Protein AF-A0A3D4HT36-F1 (afdb_monomer)

Sequence (259 aa):
MQQAKDAEECLQYMDNLSKKIIVVGDNTKEISQIADDTKISINQGTDCTYELNSQTKSTIDITTNIIREIEKLAEKSSSINNISNVISKIAGSTNLLSLNASIEAARAGEAGRGFAVVASEIRNLAEQSKHSADEIKHIINSIQEDIGKVLITAQASGEVLKAQEGAVKNTTDSYQNINENVEKLMLRLVNITENVGNIEEARVSTLGAIENISAVLEEIAASSNTVNQTSNNQLEAVEILNQSAKTLNDYADELLKAI

Nearest PDB structures (foldseek):
  3ja6-assembly1_I  TM=5.640E-01  e=5.346E-10  Escherichia coli
  3ja6-assembly1_H  TM=5.917E-01  e=3.488E-09  Escherichia coli
  1qu7-assembly1_B  TM=6.381E-01  e=2.974E-08  Escherichia coli
  8c5v-assembly1_I  TM=7.373E-01  e=9.680E-07  Escherichia coli
  5xg2-assembly1_A  TM=5.844E-01  e=1.753E-03  Pyrococcus yayanosii CH1

pLDDT: mean 93.17, std 4.66, range [54.66, 97.94]

Secondary structure (DSSP, 8-state):
-HHHHHHHHHHHHHHHHHHHHHHHHHHHHHHHHHHHHHHHHHHHHHHHHHHHHHHHHHHHHHHHHHHHHHHHHHHHHHHHHHHHHHHHHHHHHHHHHHHHHHHHHHHTGGGGHHHHHHHHHHHHHHHHHHHHHHHHHHHHHHHHHHHHHHHHHHHHHHHHHHHHHHHHHHHHHHHHHHHHHHHHHHHHHHHHHHHHHHHHHHHHHHHHHHHHHHHHHHHHHHHHHHHHHHHHHHHHHHHHHHHHHHHHHHHHHHHHHH-

Mean predicted aligned error: 9.46 Å

Solvent-accessible surface area (backbone atoms only — not comparable to full-atom values): 13154 Å² total; per-residue (Å²): 109,70,69,59,52,54,43,53,53,48,52,54,52,52,54,54,47,49,57,50,46,52,53,52,52,53,52,46,53,52,52,49,51,53,45,52,54,48,49,53,52,40,52,54,51,45,54,50,44,53,51,50,50,52,52,49,50,53,50,50,54,52,51,53,51,50,53,54,54,50,52,54,48,49,55,51,42,52,51,51,44,53,51,29,55,49,47,30,50,50,18,53,51,44,29,54,50,20,49,52,45,28,53,53,14,60,71,51,45,81,83,14,52,70,52,27,53,52,19,49,51,47,25,52,52,16,52,51,48,25,50,54,24,52,52,51,41,53,53,39,52,53,51,50,54,52,51,52,53,52,51,54,52,52,52,53,50,51,54,51,52,54,53,47,54,53,52,49,49,54,50,47,56,48,43,52,55,50,50,55,52,44,54,54,47,52,58,51,45,53,55,49,53,53,50,48,51,55,50,50,54,54,49,54,54,50,50,56,52,45,54,53,52,49,55,52,51,53,52,50,52,53,48,51,50,51,52,50,52,50,50,52,55,48,51,53,51,50,52,52,48,51,53,50,52,50,52,51,49,54,51,50,54,52,52,64,72,74,109

Foldseek 3Di:
DVLLVVLVVLVVVLVVVVVVLVVLLVVLVVVLVVLVVLLVVLVVLLVVLVVVLVVLVVVLVVLVVVLVVLVVVLVVLVVLLVVLVVQLVVLVVQLVVLVVQLVVLVVVPPVSPVSNVVSVVSNVVSVVSNVVSVVSNVVSVVSNVVSVVVNVVSVVVNVVSVVVSVVSVVSNVVSVVSNVVSVVSNVVSVVSNVVSVVSVVVSVVVNVVSVVSNVVVVVVVVVVVVVVVVVVVVVVVVVVVVVVVVVVVVVVVVVVVVD

Radius of gyration: 59.24 Å; Cα contacts (8 Å, |Δi|>4): 130; chains: 1; bounding box: 129×25×180 Å

Structure (mmCIF, N/CA/C/O backbone):
data_AF-A0A3D4HT36-F1
#
_entry.id   AF-A0A3D4HT36-F1
#
loop_
_atom_site.group_PDB
_atom_site.id
_atom_site.type_symbol
_atom_site.label_atom_id
_atom_site.label_alt_id
_atom_site.label_comp_id
_atom_site.label_asym_id
_atom_site.label_entity_id
_atom_site.label_seq_id
_atom_site.pdbx_PDB_ins_code
_atom_site.Cartn_x
_atom_site.Cartn_y
_atom_site.Cartn_z
_atom_site.occupancy
_atom_site.B_iso_or_equiv
_atom_site.auth_seq_id
_atom_site.auth_comp_id
_atom_site.auth_asym_id
_atom_site.auth_atom_id
_atom_site.pdbx_PDB_model_num
ATOM 1 N N . MET A 1 1 ? -43.268 -9.780 51.476 1.00 66.25 1 MET A N 1
ATOM 2 C CA . MET A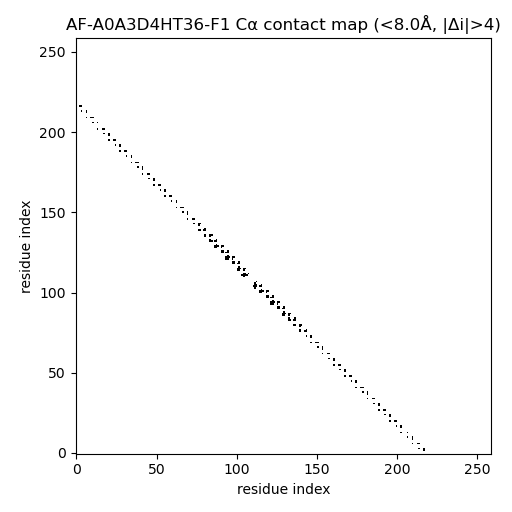 1 1 ? -42.882 -10.855 50.531 1.00 66.25 1 MET A CA 1
ATOM 3 C C . MET A 1 1 ? -42.524 -10.319 49.151 1.00 66.25 1 MET A C 1
ATOM 5 O O . MET A 1 1 ? -41.443 -10.651 48.699 1.00 66.25 1 MET A O 1
ATOM 9 N N . GLN A 1 2 ? -43.343 -9.472 48.508 1.00 79.81 2 GLN A N 1
ATOM 10 C CA . GLN A 1 2 ? -43.008 -8.928 47.177 1.00 79.81 2 GLN A CA 1
ATOM 11 C C . GLN A 1 2 ? -41.635 -8.229 47.133 1.00 79.81 2 GLN A C 1
ATOM 13 O O . GLN A 1 2 ? -40.812 -8.578 46.304 1.00 79.81 2 GLN A O 1
ATOM 18 N N . GLN A 1 3 ? -41.334 -7.360 48.104 1.00 79.19 3 GLN A N 1
ATOM 19 C CA . GLN A 1 3 ? -40.051 -6.641 48.164 1.00 79.19 3 GLN A CA 1
ATOM 20 C C . GLN A 1 3 ? -38.815 -7.552 48.291 1.00 79.19 3 GLN A C 1
ATOM 22 O O . GLN A 1 3 ? -37.755 -7.207 47.785 1.00 79.19 3 GLN A O 1
ATOM 27 N N . ALA A 1 4 ? -38.938 -8.714 48.943 1.00 82.56 4 ALA A N 1
ATOM 28 C CA . ALA A 1 4 ? -37.833 -9.673 49.047 1.00 82.56 4 ALA A CA 1
ATOM 29 C C . ALA A 1 4 ? -37.575 -10.362 47.700 1.00 82.56 4 ALA A C 1
ATOM 31 O O . ALA A 1 4 ? -36.431 -10.549 47.304 1.00 82.56 4 ALA A O 1
ATOM 32 N N . LYS A 1 5 ? -38.650 -10.659 46.960 1.00 85.38 5 LYS A N 1
ATOM 33 C CA . LYS A 1 5 ? -38.559 -11.174 45.595 1.00 85.38 5 LYS A CA 1
ATOM 34 C C . LYS A 1 5 ? -37.953 -10.138 44.642 1.00 85.38 5 LYS A C 1
ATOM 36 O O . LYS A 1 5 ? -37.105 -10.487 43.832 1.00 85.38 5 LYS A O 1
ATOM 41 N N . ASP A 1 6 ? -38.342 -8.870 44.773 1.00 88.31 6 ASP A N 1
ATOM 42 C CA . ASP A 1 6 ? -37.788 -7.781 43.960 1.00 88.31 6 ASP A CA 1
ATOM 43 C C . ASP A 1 6 ? -36.273 -7.603 44.219 1.00 88.31 6 ASP A C 1
ATOM 45 O O . ASP A 1 6 ? -35.507 -7.354 43.287 1.00 88.31 6 ASP A O 1
ATOM 49 N N . ALA A 1 7 ? -35.817 -7.779 45.468 1.00 88.31 7 ALA A N 1
ATOM 50 C CA . ALA A 1 7 ? -34.393 -7.769 45.818 1.00 88.31 7 ALA A CA 1
ATOM 51 C C . ALA A 1 7 ? -33.627 -8.944 45.180 1.00 88.31 7 ALA A C 1
ATOM 53 O O . ALA A 1 7 ? -32.552 -8.743 44.614 1.00 88.31 7 ALA A O 1
ATOM 54 N N . GLU A 1 8 ? -34.203 -10.149 45.206 1.00 86.31 8 GLU A N 1
ATOM 55 C CA . GL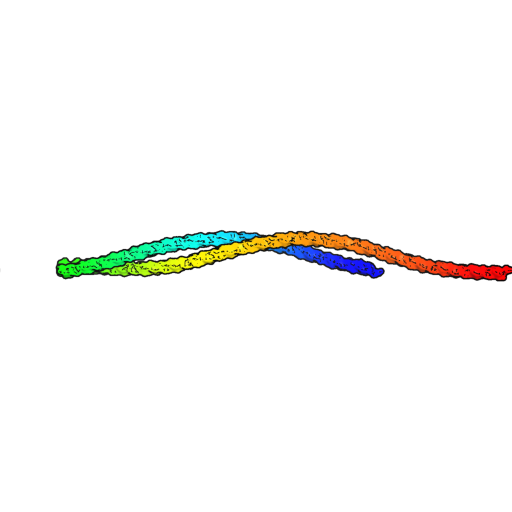U A 1 8 ? -33.630 -11.348 44.581 1.00 86.31 8 GLU A CA 1
ATOM 56 C C . GLU A 1 8 ? -33.532 -11.216 43.049 1.00 86.31 8 GLU A C 1
ATOM 58 O O . GLU A 1 8 ? -32.490 -11.512 42.459 1.00 86.31 8 GLU A O 1
ATOM 63 N N . GLU A 1 9 ? -34.567 -10.678 42.394 1.00 91.38 9 GLU A N 1
ATOM 64 C CA . GLU A 1 9 ? -34.524 -10.358 40.960 1.00 91.38 9 GLU A CA 1
ATOM 65 C C . GLU A 1 9 ? -33.424 -9.328 40.647 1.00 91.38 9 GLU A C 1
ATOM 67 O O . GLU A 1 9 ? -32.701 -9.459 39.654 1.00 91.38 9 GLU A O 1
ATOM 72 N N . CYS A 1 10 ? -33.233 -8.331 41.514 1.00 92.06 10 CYS A N 1
ATOM 73 C CA . CYS A 1 10 ? -32.187 -7.324 41.346 1.00 92.06 10 CYS A CA 1
ATOM 74 C C . CYS A 1 10 ? -30.773 -7.928 41.435 1.00 92.06 10 CYS A C 1
ATOM 76 O O . CYS A 1 10 ? -29.914 -7.596 40.613 1.00 92.06 10 CYS A O 1
ATOM 78 N N . LEU A 1 11 ? -30.540 -8.882 42.347 1.00 90.31 11 LEU A N 1
ATOM 79 C CA . LEU A 1 11 ? -29.285 -9.648 42.407 1.00 90.31 11 LEU A CA 1
ATOM 80 C C . LEU A 1 11 ? -29.019 -10.394 41.092 1.00 90.31 11 LEU A C 1
ATOM 82 O O . LEU A 1 11 ? -27.903 -10.356 40.568 1.00 90.31 11 LEU A O 1
ATOM 86 N N . GLN A 1 12 ? -30.049 -11.017 40.514 1.00 92.19 12 GLN A N 1
ATOM 87 C CA . GLN A 1 12 ? -29.928 -11.719 39.236 1.00 92.19 12 GLN A CA 1
ATOM 88 C C . GLN A 1 12 ? -29.590 -10.763 38.078 1.00 92.19 12 GLN A C 1
ATOM 90 O O . GLN A 1 12 ? -28.762 -11.089 37.219 1.00 92.19 12 GLN A O 1
ATOM 95 N N . TYR A 1 13 ? -30.183 -9.565 38.049 1.00 93.88 13 TYR A N 1
ATOM 96 C CA . TYR A 1 13 ? -29.813 -8.535 37.075 1.00 93.88 13 TYR A CA 1
ATOM 97 C C . TYR A 1 13 ? -28.366 -8.063 37.254 1.00 93.88 13 TYR A C 1
ATOM 99 O O . TYR A 1 13 ? -27.664 -7.894 36.256 1.00 93.88 13 TYR A O 1
ATOM 107 N N . MET A 1 14 ? -27.889 -7.915 38.493 1.00 94.75 14 MET A N 1
ATOM 108 C CA . MET A 1 14 ? -26.502 -7.534 38.776 1.00 94.75 14 MET A CA 1
ATOM 109 C C . MET A 1 14 ? -25.494 -8.625 38.388 1.00 94.75 14 MET A C 1
ATOM 111 O O . MET A 1 14 ? -24.409 -8.299 37.901 1.00 94.75 14 MET A O 1
ATOM 115 N N . ASP A 1 15 ? -25.817 -9.910 38.546 1.00 93.38 15 ASP A N 1
ATOM 116 C CA . ASP A 1 15 ? -24.974 -11.011 38.050 1.00 93.38 15 ASP A CA 1
ATOM 117 C C . ASP A 1 15 ? -24.858 -10.985 36.517 1.00 93.38 15 ASP A C 1
ATOM 119 O O . ASP A 1 15 ? -23.762 -11.031 35.951 1.00 93.38 15 ASP A O 1
ATOM 123 N N . ASN A 1 16 ? -25.986 -10.809 35.825 1.00 95.44 16 ASN A N 1
ATOM 124 C CA . ASN A 1 16 ? -25.989 -10.667 34.370 1.00 95.44 16 ASN A CA 1
ATOM 125 C C . ASN A 1 16 ? -25.212 -9.431 33.904 1.00 95.44 16 ASN A C 1
ATOM 127 O O . ASN A 1 16 ? -24.471 -9.511 32.921 1.00 95.44 16 ASN A O 1
ATOM 131 N N . LEU A 1 17 ? -25.342 -8.308 34.613 1.00 95.94 17 LEU A N 1
ATOM 132 C CA . LEU A 1 17 ? -24.584 -7.096 34.328 1.00 95.94 17 LEU A CA 1
ATOM 133 C C . LEU A 1 17 ? -23.073 -7.340 34.463 1.00 95.94 17 LEU A C 1
ATOM 135 O O . LEU A 1 17 ? -22.330 -6.948 33.569 1.00 95.94 17 LEU A O 1
ATOM 139 N N . SER A 1 18 ? -22.628 -8.078 35.487 1.00 96.44 18 SER A N 1
ATOM 140 C CA . SER A 1 18 ? -21.216 -8.470 35.661 1.00 96.44 18 SER A CA 1
ATOM 141 C C . SER A 1 18 ? -20.657 -9.183 34.438 1.00 96.44 18 SER A C 1
ATOM 143 O O . SER A 1 18 ? -19.624 -8.803 33.890 1.00 96.44 18 SER A O 1
ATOM 145 N N . LYS A 1 19 ? -21.388 -10.192 33.949 1.00 97.19 19 LYS A N 1
ATOM 146 C CA . LYS A 1 19 ? -20.982 -10.966 32.770 1.00 97.19 19 LYS A CA 1
ATOM 147 C C . LYS A 1 19 ? -20.853 -10.067 31.543 1.00 97.19 19 LYS A C 1
ATOM 149 O O . LYS A 1 19 ? -19.944 -10.252 30.741 1.00 97.19 19 LYS A O 1
ATOM 154 N N . LYS A 1 20 ? -21.744 -9.082 31.387 1.00 97.00 20 LYS A N 1
ATOM 155 C CA . LYS A 1 20 ? -21.681 -8.117 30.280 1.00 97.00 20 LYS A CA 1
ATOM 156 C C . LYS A 1 20 ? -20.506 -7.149 30.416 1.00 97.00 20 LYS A C 1
ATOM 158 O O . LYS A 1 20 ? -19.856 -6.897 29.408 1.00 97.00 20 LYS A O 1
ATOM 163 N N . ILE A 1 21 ? -20.209 -6.659 31.619 1.00 97.12 21 ILE A N 1
ATOM 164 C CA . ILE A 1 21 ? -19.043 -5.804 31.901 1.00 97.12 21 ILE A CA 1
ATOM 165 C C . ILE A 1 21 ? -17.751 -6.527 31.511 1.00 97.12 21 ILE A C 1
ATOM 167 O O . ILE A 1 21 ? -16.948 -5.965 30.770 1.00 97.12 21 ILE A O 1
ATOM 171 N N . ILE A 1 22 ? -17.595 -7.790 31.927 1.00 96.44 22 ILE A N 1
ATOM 172 C CA . ILE A 1 22 ? -16.428 -8.618 31.584 1.00 96.44 22 ILE A CA 1
ATOM 173 C C . ILE A 1 22 ? -16.292 -8.755 30.064 1.00 96.44 22 ILE A C 1
ATOM 175 O O . ILE A 1 22 ? -15.240 -8.447 29.515 1.00 96.44 22 ILE A O 1
ATOM 179 N N . VAL A 1 23 ? -17.374 -9.122 29.367 1.00 97.69 23 VAL A N 1
ATOM 180 C CA . VAL A 1 23 ? -17.361 -9.266 27.900 1.00 97.69 23 VAL A CA 1
ATOM 181 C C . VAL A 1 23 ? -16.983 -7.958 27.198 1.00 97.69 23 VAL A C 1
ATOM 183 O O . VAL A 1 23 ? -16.220 -7.976 26.237 1.00 97.69 23 VAL A O 1
AT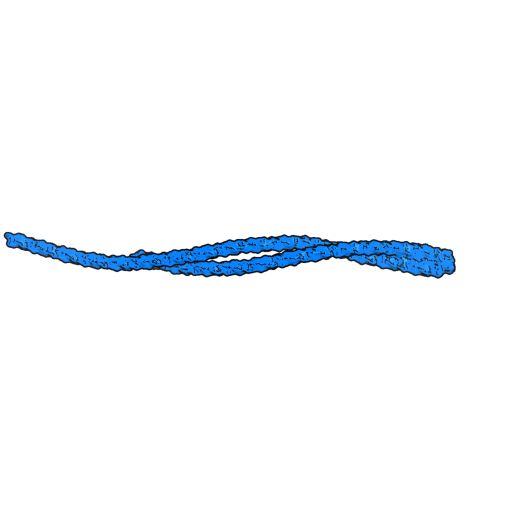OM 186 N N . VAL A 1 24 ? -17.494 -6.810 27.654 1.00 97.44 24 VAL A N 1
ATOM 187 C CA . VAL A 1 24 ? -17.126 -5.509 27.069 1.00 97.44 24 VAL A CA 1
ATOM 188 C C . VAL A 1 24 ? -15.659 -5.176 27.351 1.00 97.44 24 VAL A C 1
ATOM 190 O O . VAL A 1 24 ? -14.979 -4.674 26.456 1.00 97.44 24 VAL A O 1
ATOM 193 N N . GLY A 1 25 ? -15.154 -5.480 28.548 1.00 95.81 25 GLY A N 1
ATOM 194 C CA . GLY A 1 25 ? -13.742 -5.314 28.896 1.00 95.81 25 GLY A CA 1
ATOM 195 C C . GLY A 1 25 ? -12.818 -6.154 28.012 1.00 95.81 25 GLY A C 1
ATOM 196 O O . GLY A 1 25 ? -11.875 -5.617 27.426 1.00 95.81 25 GLY A O 1
ATOM 197 N N . ASP A 1 26 ? -13.134 -7.438 27.841 1.00 96.44 26 ASP A N 1
ATOM 198 C CA . ASP A 1 26 ? -12.370 -8.360 26.995 1.00 96.44 26 ASP A CA 1
ATOM 199 C C . ASP A 1 26 ? -12.383 -7.917 25.525 1.00 96.44 26 ASP A C 1
ATOM 201 O O . ASP A 1 26 ? -11.322 -7.793 24.910 1.00 96.44 26 ASP A O 1
ATOM 205 N N . ASN A 1 27 ? -13.556 -7.563 24.986 1.00 96.88 27 ASN A N 1
ATOM 206 C CA . ASN A 1 27 ? -13.678 -7.041 23.622 1.00 96.88 27 ASN A CA 1
ATOM 207 C C . ASN A 1 27 ? -12.868 -5.748 23.434 1.00 96.88 27 ASN A C 1
ATOM 209 O O . ASN A 1 27 ? -12.229 -5.554 22.405 1.00 96.88 27 ASN A O 1
ATOM 213 N N . THR A 1 28 ? -12.873 -4.849 24.422 1.00 97.12 28 THR A N 1
ATOM 214 C CA . THR A 1 28 ? -12.110 -3.590 24.359 1.00 97.12 28 THR A CA 1
ATOM 215 C C . THR A 1 28 ? -10.608 -3.864 24.296 1.00 97.12 28 THR A C 1
ATOM 217 O O . THR A 1 28 ? -9.894 -3.227 23.520 1.00 97.12 28 THR A O 1
ATOM 220 N N . LYS A 1 29 ? -10.128 -4.850 25.062 1.00 95.19 29 LYS A N 1
ATOM 221 C CA . LYS A 1 29 ? -8.729 -5.285 25.042 1.00 95.19 29 LYS A CA 1
ATOM 222 C C . LYS A 1 29 ? -8.342 -5.911 23.702 1.00 95.19 29 LYS A C 1
ATOM 224 O O . LYS A 1 29 ? -7.280 -5.592 23.173 1.00 95.19 29 LYS A O 1
ATOM 229 N N . GLU A 1 30 ? -9.199 -6.757 23.138 1.00 97.62 30 GLU A N 1
ATOM 230 C CA . GLU A 1 30 ? -8.970 -7.371 21.826 1.00 97.62 30 GLU A CA 1
ATOM 231 C C . GLU A 1 30 ? -8.921 -6.317 20.709 1.00 97.62 30 GLU A C 1
ATOM 233 O O . GLU A 1 30 ? -7.980 -6.299 19.916 1.00 97.62 30 GLU A O 1
ATOM 238 N N . ILE A 1 31 ? -9.861 -5.363 20.697 1.00 97.75 31 ILE A N 1
ATOM 239 C CA . ILE A 1 31 ? -9.855 -4.255 19.728 1.00 97.75 31 ILE A CA 1
ATOM 240 C C . ILE A 1 31 ? -8.599 -3.387 19.901 1.00 97.75 31 ILE A C 1
ATOM 242 O O . ILE A 1 31 ? -8.029 -2.945 18.906 1.00 97.75 31 ILE A O 1
ATOM 246 N N . SER A 1 32 ? -8.133 -3.167 21.136 1.00 96.50 32 SER A N 1
ATOM 247 C CA . SER A 1 32 ? -6.888 -2.431 21.390 1.00 96.50 32 SER A CA 1
ATOM 248 C C . SER A 1 32 ? -5.671 -3.139 20.804 1.00 96.50 32 SER A C 1
ATOM 250 O O . SER A 1 32 ? -4.814 -2.471 20.233 1.00 96.50 32 SER A O 1
ATOM 252 N N . GLN A 1 33 ? -5.596 -4.469 20.912 1.00 97.12 33 GLN A N 1
ATOM 253 C CA . GLN A 1 33 ? -4.513 -5.240 20.301 1.00 97.12 33 GLN A CA 1
ATOM 254 C C . GLN A 1 33 ? -4.562 -5.139 18.772 1.00 97.12 33 GLN A C 1
ATOM 256 O O . GLN A 1 33 ? -3.550 -4.846 18.142 1.00 97.12 33 GLN A O 1
ATOM 261 N N . ILE A 1 34 ? -5.750 -5.300 18.180 1.00 97.38 34 ILE A N 1
ATOM 262 C CA . ILE A 1 34 ? -5.950 -5.164 16.730 1.00 97.38 34 ILE A CA 1
ATOM 263 C C . ILE A 1 34 ? -5.544 -3.764 16.250 1.00 97.38 34 ILE A C 1
ATOM 265 O O . ILE A 1 34 ? -4.936 -3.626 15.189 1.00 97.38 34 ILE A O 1
ATOM 269 N N . ALA A 1 35 ? -5.869 -2.716 17.010 1.00 97.44 35 ALA A N 1
ATOM 270 C CA . ALA A 1 35 ? -5.489 -1.345 16.685 1.00 97.44 35 ALA A CA 1
ATOM 271 C C . ALA A 1 35 ? -3.960 -1.151 16.694 1.00 97.44 35 ALA A C 1
ATOM 273 O O . ALA A 1 35 ? -3.428 -0.509 15.787 1.00 97.44 35 ALA A O 1
ATOM 274 N N . ASP A 1 36 ? -3.254 -1.747 17.657 1.00 96.50 36 ASP A N 1
ATOM 275 C CA . ASP A 1 36 ? -1.789 -1.698 17.741 1.00 96.50 36 ASP A CA 1
ATOM 276 C C . ASP A 1 36 ? -1.126 -2.467 16.581 1.00 96.50 36 ASP A C 1
ATOM 278 O O . ASP A 1 36 ? -0.251 -1.935 15.892 1.00 96.50 36 ASP A O 1
ATOM 282 N N . ASP A 1 37 ? -1.620 -3.669 16.267 1.00 97.50 37 ASP A N 1
ATOM 283 C CA . ASP A 1 37 ? -1.158 -4.469 15.121 1.00 97.50 37 ASP A CA 1
ATOM 284 C C . ASP A 1 37 ? -1.415 -3.743 13.786 1.00 97.50 37 ASP A C 1
ATOM 286 O O . ASP A 1 37 ? -0.587 -3.750 12.864 1.00 97.50 37 ASP A O 1
ATOM 290 N N . THR A 1 38 ? -2.554 -3.053 13.689 1.00 97.44 38 THR A N 1
ATOM 291 C CA . THR A 1 38 ? -2.894 -2.211 12.537 1.00 97.44 38 THR A CA 1
ATOM 292 C C . THR A 1 38 ? -1.910 -1.049 12.414 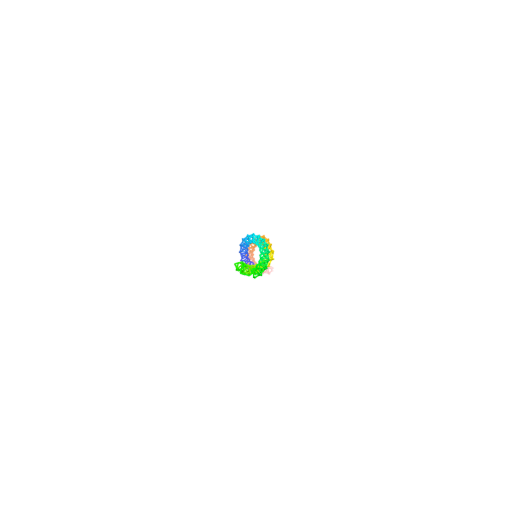1.00 97.44 38 THR A C 1
ATOM 294 O O . THR A 1 38 ? -1.442 -0.764 11.312 1.00 97.44 38 THR A O 1
ATOM 297 N N . LYS A 1 39 ? -1.523 -0.412 13.525 1.00 96.38 39 LYS A N 1
ATOM 298 C CA . LYS A 1 39 ? -0.521 0.664 13.534 1.00 96.38 39 LYS A CA 1
ATOM 299 C C . LYS A 1 39 ? 0.848 0.182 13.051 1.00 96.38 39 LYS A C 1
ATOM 301 O O . LYS A 1 39 ? 1.481 0.856 12.238 1.00 96.38 39 LYS A O 1
ATOM 306 N N . ILE A 1 40 ? 1.285 -1.000 13.488 1.00 96.94 40 ILE A N 1
ATOM 307 C CA . ILE A 1 40 ? 2.522 -1.632 12.997 1.00 96.94 40 ILE A CA 1
ATOM 308 C C . ILE A 1 40 ? 2.441 -1.856 11.482 1.00 96.94 40 ILE A C 1
ATOM 310 O O . ILE A 1 40 ? 3.364 -1.488 10.753 1.00 96.94 40 ILE A O 1
ATOM 314 N N . SER A 1 41 ? 1.318 -2.393 11.001 1.00 97.19 41 SER A N 1
ATOM 315 C CA . SER A 1 41 ? 1.094 -2.662 9.575 1.00 97.19 41 SER A CA 1
ATOM 316 C C . SER A 1 41 ? 1.097 -1.382 8.729 1.00 97.19 41 SER A C 1
ATOM 318 O O . SER A 1 41 ? 1.644 -1.369 7.628 1.00 97.19 41 SER A O 1
ATOM 320 N N . ILE A 1 42 ? 0.532 -0.284 9.243 1.00 97.19 42 ILE A N 1
ATOM 321 C CA . ILE A 1 42 ? 0.560 1.028 8.581 1.00 97.19 42 ILE A CA 1
ATOM 322 C C . ILE A 1 42 ? 1.986 1.567 8.486 1.00 97.19 42 ILE A C 1
ATOM 324 O O . ILE A 1 42 ? 2.369 2.065 7.428 1.00 97.19 42 ILE A O 1
ATOM 328 N N . ASN A 1 43 ? 2.781 1.457 9.553 1.00 94.94 43 ASN A N 1
ATOM 329 C CA . ASN A 1 43 ? 4.176 1.903 9.536 1.00 94.94 43 ASN A CA 1
ATOM 330 C C . ASN A 1 43 ? 4.990 1.122 8.496 1.00 94.94 43 ASN A C 1
ATOM 332 O O . ASN A 1 43 ? 5.650 1.727 7.657 1.00 94.94 43 ASN A O 1
ATOM 336 N N . GLN A 1 44 ? 4.854 -0.207 8.470 1.00 96.31 44 GLN A N 1
ATOM 337 C CA . GLN A 1 44 ? 5.495 -1.052 7.457 1.00 96.31 44 GLN A CA 1
ATOM 338 C C . GLN A 1 44 ? 5.039 -0.706 6.032 1.00 96.31 44 GLN A C 1
ATOM 340 O O . GLN A 1 44 ? 5.856 -0.624 5.116 1.00 96.31 44 GLN A O 1
ATOM 345 N N . GLY A 1 45 ? 3.736 -0.478 5.837 1.00 96.38 45 GLY A N 1
ATOM 346 C CA . GLY A 1 45 ? 3.188 -0.041 4.553 1.00 96.38 45 GLY A CA 1
ATOM 347 C C . GLY A 1 45 ? 3.750 1.313 4.117 1.00 96.38 45 GLY A C 1
ATOM 348 O O . GLY A 1 45 ? 4.129 1.486 2.961 1.00 96.38 45 GLY A O 1
ATOM 349 N N . THR A 1 46 ? 3.886 2.247 5.057 1.00 95.31 46 THR A N 1
ATOM 350 C CA . THR A 1 46 ? 4.462 3.574 4.823 1.00 95.31 46 THR A CA 1
ATOM 351 C C . THR A 1 46 ? 5.934 3.474 4.415 1.00 95.31 46 THR A C 1
ATOM 353 O O . THR A 1 46 ? 6.316 4.048 3.393 1.00 95.31 46 THR A O 1
ATOM 356 N N . ASP A 1 47 ? 6.741 2.684 5.125 1.00 95.38 47 ASP A N 1
ATOM 357 C CA . ASP A 1 47 ? 8.150 2.439 4.784 1.00 95.38 47 ASP A CA 1
ATOM 358 C C . ASP A 1 47 ? 8.296 1.828 3.381 1.00 95.38 47 ASP A C 1
ATOM 360 O O . ASP A 1 47 ? 9.102 2.293 2.571 1.00 95.38 47 ASP A O 1
ATOM 364 N N . CYS A 1 48 ? 7.444 0.855 3.044 1.00 95.69 48 CYS A N 1
ATOM 365 C CA . CYS A 1 48 ? 7.395 0.259 1.710 1.00 95.69 48 CYS A CA 1
ATOM 366 C C . CYS A 1 48 ? 7.050 1.299 0.628 1.00 95.69 48 CYS A C 1
ATOM 368 O O . CYS A 1 48 ? 7.685 1.335 -0.427 1.00 95.69 48 CYS A O 1
ATOM 370 N N . THR A 1 49 ? 6.099 2.209 0.886 1.00 95.25 49 THR A N 1
ATOM 371 C CA . THR A 1 49 ? 5.789 3.292 -0.066 1.00 95.25 49 THR A CA 1
ATOM 372 C C . THR A 1 49 ? 6.942 4.281 -0.237 1.00 95.25 49 THR A C 1
ATOM 374 O O . THR A 1 49 ? 7.167 4.757 -1.351 1.00 95.25 49 THR A O 1
ATOM 377 N N . TYR A 1 50 ? 7.717 4.562 0.818 1.00 92.75 50 TYR A N 1
ATOM 378 C CA . TYR A 1 50 ? 8.918 5.393 0.715 1.00 92.75 50 TYR A CA 1
ATOM 379 C C . TYR A 1 50 ? 9.991 4.739 -0.155 1.00 92.75 50 TYR A C 1
ATOM 381 O O . TYR A 1 50 ? 10.566 5.403 -1.026 1.00 92.75 50 TYR A O 1
ATOM 389 N N . GLU A 1 51 ? 10.235 3.443 0.039 1.00 95.06 51 GLU A N 1
ATOM 390 C CA . GLU A 1 51 ? 11.168 2.691 -0.795 1.00 95.06 51 GLU A CA 1
ATOM 391 C C . GLU A 1 51 ? 10.703 2.664 -2.257 1.00 95.06 51 GLU A C 1
ATOM 393 O O . GLU A 1 51 ? 11.475 2.994 -3.160 1.00 95.06 51 GLU A O 1
ATOM 398 N N . LEU A 1 52 ? 9.420 2.381 -2.494 1.00 94.69 52 LEU A N 1
ATOM 399 C CA . LEU A 1 52 ? 8.828 2.371 -3.831 1.00 94.69 52 LEU A CA 1
ATOM 400 C C . LEU A 1 52 ? 8.935 3.738 -4.522 1.00 94.69 52 LEU A C 1
ATOM 402 O O . LEU A 1 52 ? 9.234 3.806 -5.716 1.00 94.69 52 LEU A O 1
ATOM 406 N N . ASN A 1 53 ? 8.743 4.837 -3.791 1.00 91.88 53 ASN A N 1
ATOM 407 C CA . ASN A 1 53 ? 8.934 6.187 -4.322 1.00 91.88 53 ASN A CA 1
ATOM 408 C C . ASN A 1 53 ? 10.394 6.428 -4.746 1.00 91.88 53 ASN A C 1
ATOM 410 O O . ASN A 1 53 ? 10.659 6.968 -5.820 1.00 91.88 53 ASN A O 1
ATOM 414 N N . SER A 1 54 ? 11.354 5.988 -3.927 1.00 93.44 54 SER A N 1
ATOM 415 C CA . SER A 1 54 ? 12.786 6.074 -4.241 1.00 93.44 54 SER A CA 1
ATOM 416 C C . SER A 1 54 ? 13.144 5.270 -5.499 1.00 93.44 54 SER A C 1
ATOM 418 O O . SER A 1 54 ? 13.777 5.791 -6.421 1.00 93.44 54 SER A O 1
ATOM 420 N N . GLN A 1 55 ? 12.662 4.027 -5.592 1.00 94.12 55 GLN A N 1
ATOM 421 C CA . GLN A 1 55 ? 12.858 3.171 -6.766 1.00 94.12 55 GLN A CA 1
ATOM 422 C C . GLN A 1 55 ? 12.200 3.759 -8.025 1.00 94.12 55 GLN A C 1
ATOM 424 O O . GLN A 1 55 ? 12.782 3.715 -9.112 1.00 94.12 55 GLN A O 1
ATOM 429 N N . THR A 1 56 ? 11.020 4.372 -7.886 1.00 91.19 56 THR A N 1
ATOM 430 C CA . THR A 1 56 ? 10.324 5.058 -8.987 1.00 91.19 56 THR A CA 1
ATOM 431 C C . THR A 1 56 ? 11.162 6.224 -9.513 1.00 91.19 56 THR A C 1
ATOM 433 O O . THR A 1 56 ? 11.391 6.311 -10.719 1.00 91.19 56 THR A O 1
ATOM 436 N N . LYS A 1 57 ? 11.715 7.067 -8.628 1.00 91.19 57 LYS A N 1
ATOM 437 C CA . LYS A 1 57 ? 12.632 8.155 -9.017 1.00 91.19 57 LYS A CA 1
ATOM 438 C C . LYS A 1 57 ? 13.876 7.639 -9.735 1.00 91.19 57 LYS A C 1
ATOM 440 O O . LYS A 1 57 ? 14.214 8.142 -10.800 1.00 91.19 57 LYS A O 1
ATOM 445 N N . SER A 1 58 ? 14.504 6.588 -9.209 1.00 94.12 58 SER A N 1
ATOM 446 C CA . SER A 1 58 ? 15.660 5.969 -9.867 1.00 94.12 58 SER A CA 1
ATOM 447 C C . SER A 1 58 ? 15.313 5.448 -11.268 1.00 94.12 58 SER A C 1
ATOM 449 O O . SER A 1 58 ? 16.081 5.630 -12.212 1.00 94.12 58 SER A O 1
ATOM 451 N N . THR A 1 59 ? 14.123 4.870 -11.440 1.00 92.38 59 THR A N 1
ATOM 452 C CA . THR A 1 59 ? 13.643 4.388 -12.744 1.00 92.38 59 THR A CA 1
ATOM 453 C C . THR A 1 59 ? 13.400 5.538 -13.727 1.00 92.38 59 THR A C 1
ATOM 455 O O . THR A 1 59 ? 13.725 5.412 -14.911 1.00 92.38 59 THR A O 1
ATOM 458 N N . ILE A 1 60 ? 12.887 6.678 -13.251 1.00 90.50 60 ILE A N 1
ATOM 459 C CA . ILE A 1 60 ? 12.740 7.907 -14.050 1.00 90.50 60 ILE A CA 1
ATOM 460 C C . ILE A 1 60 ? 14.110 8.407 -14.525 1.00 90.50 60 ILE A C 1
ATOM 462 O O . ILE A 1 60 ? 14.278 8.692 -15.715 1.00 90.50 60 ILE A O 1
ATOM 466 N N . ASP A 1 61 ? 15.104 8.454 -13.638 1.00 91.94 61 ASP A N 1
ATOM 467 C CA . ASP A 1 61 ? 16.462 8.892 -13.979 1.00 91.94 61 ASP A CA 1
ATOM 468 C C . ASP A 1 61 ? 17.114 7.963 -15.015 1.00 91.94 61 ASP A C 1
ATOM 470 O O . ASP A 1 61 ? 17.695 8.421 -16.003 1.00 91.94 61 ASP A O 1
ATOM 474 N N . ILE A 1 62 ? 16.980 6.644 -14.836 1.00 92.38 62 ILE A N 1
ATOM 475 C CA . ILE A 1 62 ? 17.481 5.640 -15.787 1.00 92.38 62 ILE A CA 1
ATOM 476 C C . ILE A 1 62 ? 16.802 5.803 -17.151 1.00 92.38 62 ILE A C 1
ATOM 478 O O . ILE A 1 62 ? 17.486 5.833 -18.174 1.00 92.38 62 ILE A O 1
ATOM 482 N N . THR A 1 63 ? 15.478 5.963 -17.181 1.00 91.00 63 THR A N 1
ATOM 483 C CA . THR A 1 63 ? 14.714 6.137 -18.428 1.00 91.00 63 THR A CA 1
ATOM 484 C C . THR A 1 63 ? 15.123 7.420 -19.154 1.00 91.00 63 THR A C 1
ATOM 486 O O . THR A 1 63 ? 15.341 7.408 -20.365 1.00 91.00 63 THR A O 1
ATOM 489 N N . THR A 1 64 ? 15.320 8.511 -18.413 1.00 90.94 64 THR A N 1
ATOM 490 C CA . THR A 1 64 ? 15.801 9.790 -18.956 1.00 90.94 64 THR A CA 1
ATOM 491 C C . THR A 1 64 ? 17.198 9.647 -19.564 1.00 90.94 64 THR A C 1
ATOM 493 O O . THR A 1 64 ? 17.462 10.139 -20.664 1.00 90.94 64 THR A O 1
ATOM 496 N N . ASN A 1 65 ? 18.093 8.916 -18.894 1.00 92.88 65 ASN A N 1
ATOM 497 C CA . ASN A 1 65 ? 19.423 8.625 -19.423 1.00 92.88 65 ASN A CA 1
ATOM 498 C C . ASN A 1 65 ? 19.368 7.770 -20.696 1.00 92.88 65 ASN A C 1
ATOM 500 O O . ASN A 1 65 ? 20.105 8.056 -21.640 1.00 92.88 65 ASN A O 1
ATOM 504 N N . ILE A 1 66 ? 18.488 6.765 -20.752 1.00 91.50 66 ILE A N 1
ATOM 505 C CA . ILE A 1 66 ? 18.273 5.934 -21.945 1.00 91.50 66 ILE A CA 1
ATOM 506 C C . ILE A 1 66 ? 17.833 6.797 -23.131 1.00 91.50 66 ILE A C 1
ATOM 508 O O . ILE A 1 66 ? 18.437 6.696 -24.197 1.00 91.50 66 ILE A O 1
ATOM 512 N N . ILE A 1 67 ? 16.848 7.684 -22.941 1.00 91.56 67 ILE A N 1
ATOM 513 C CA . ILE A 1 67 ? 16.380 8.611 -23.987 1.00 91.56 67 ILE A CA 1
ATOM 514 C C . ILE A 1 67 ? 17.554 9.427 -24.537 1.00 91.56 67 ILE A C 1
ATOM 516 O O . ILE A 1 67 ? 17.782 9.444 -25.745 1.00 91.56 67 ILE A O 1
ATOM 520 N N . ARG A 1 68 ? 18.367 10.014 -23.653 1.00 93.62 68 ARG A N 1
ATOM 521 C CA . ARG A 1 68 ? 19.531 10.817 -24.047 1.00 93.62 68 ARG A CA 1
ATOM 522 C C . ARG A 1 68 ? 20.581 10.014 -24.826 1.00 93.62 68 ARG A C 1
ATOM 524 O O . ARG A 1 68 ? 21.185 10.528 -25.766 1.00 93.62 68 ARG A O 1
ATOM 531 N N . GLU A 1 69 ? 20.858 8.770 -24.435 1.00 94.81 69 GLU A N 1
ATOM 532 C CA . GLU A 1 69 ? 21.810 7.924 -25.174 1.00 94.81 69 GLU A CA 1
ATOM 533 C C . GLU A 1 69 ? 21.258 7.490 -26.542 1.00 94.81 69 GLU A C 1
ATOM 535 O O . GLU A 1 69 ? 22.018 7.411 -27.511 1.00 94.81 69 GLU A O 1
ATOM 540 N N . ILE A 1 70 ? 19.943 7.286 -26.657 1.00 93.56 70 ILE A N 1
ATOM 541 C CA . ILE A 1 70 ? 19.282 6.997 -27.935 1.00 93.56 70 ILE A CA 1
ATOM 542 C C . ILE A 1 70 ? 19.326 8.211 -28.870 1.00 93.56 70 ILE A C 1
ATOM 544 O O . ILE A 1 70 ? 19.615 8.050 -30.054 1.00 93.56 70 ILE A O 1
ATOM 548 N N . GLU A 1 71 ? 19.111 9.424 -28.360 1.00 92.88 71 GLU A N 1
ATOM 549 C CA . GLU A 1 71 ? 19.240 10.658 -29.148 1.00 92.88 71 GLU A CA 1
ATOM 550 C C . GLU A 1 71 ? 20.654 10.805 -29.731 1.00 92.88 71 GLU A C 1
ATOM 552 O O . GLU A 1 71 ? 20.818 11.030 -30.932 1.00 92.88 71 GLU A O 1
ATOM 557 N N . LYS A 1 72 ? 21.695 10.552 -28.926 1.00 95.25 72 LYS A N 1
ATOM 558 C CA . LYS A 1 72 ? 23.084 10.519 -29.421 1.00 95.25 72 LYS A CA 1
ATOM 559 C C . LYS A 1 72 ? 23.297 9.444 -30.487 1.00 95.25 72 LYS A C 1
ATOM 561 O O . LYS A 1 72 ? 24.070 9.645 -31.427 1.00 95.25 72 LYS A O 1
ATOM 566 N N . LEU A 1 73 ? 22.662 8.280 -30.346 1.00 94.69 73 LEU A N 1
ATOM 567 C CA . LEU A 1 73 ? 22.737 7.218 -31.350 1.00 94.69 73 LEU A CA 1
ATOM 568 C C . LEU A 1 73 ? 22.039 7.631 -32.656 1.00 94.69 73 LEU A C 1
ATOM 570 O O . LEU A 1 73 ? 22.545 7.319 -33.738 1.00 94.69 73 LEU A O 1
ATOM 574 N N . ALA A 1 74 ? 20.937 8.381 -32.571 1.00 94.06 74 ALA A N 1
ATOM 575 C CA . ALA A 1 74 ? 20.239 8.946 -33.723 1.00 94.06 74 ALA A CA 1
ATOM 576 C C . ALA A 1 74 ? 21.139 9.923 -34.495 1.00 94.06 74 ALA A C 1
ATOM 578 O O . ALA A 1 74 ? 21.277 9.811 -35.717 1.00 94.06 74 ALA A O 1
ATOM 579 N N . GLU A 1 75 ? 21.823 10.826 -33.785 1.00 95.44 75 GLU A N 1
ATOM 580 C CA . GLU A 1 75 ? 22.778 11.778 -34.369 1.00 95.44 75 GLU A CA 1
ATOM 581 C C . GLU A 1 75 ? 23.957 11.075 -35.055 1.00 95.44 75 GLU A C 1
ATOM 583 O O . GLU A 1 75 ? 24.325 11.406 -36.190 1.00 95.44 75 GLU A O 1
ATOM 588 N N . LYS A 1 76 ? 24.534 10.056 -34.402 1.00 95.44 76 LYS A N 1
ATOM 589 C CA . LYS A 1 76 ? 25.615 9.243 -34.981 1.00 95.44 76 LYS A CA 1
ATOM 590 C C . LYS A 1 76 ? 25.150 8.500 -36.231 1.00 95.44 76 LYS A C 1
ATOM 592 O O . LYS A 1 76 ? 25.850 8.521 -37.240 1.00 95.44 76 LYS A O 1
ATOM 597 N N . SER A 1 77 ? 23.961 7.903 -36.196 1.00 95.50 77 SER A N 1
ATOM 598 C CA . SER A 1 77 ? 23.383 7.191 -37.344 1.00 95.50 77 SER A CA 1
ATOM 599 C C . SER A 1 77 ? 23.130 8.140 -38.518 1.00 95.50 77 SER A C 1
ATOM 601 O O . SER A 1 77 ? 23.496 7.835 -39.651 1.00 95.50 77 SER A O 1
ATOM 603 N N . SER A 1 78 ? 22.612 9.343 -38.247 1.00 94.44 78 SER A N 1
ATOM 604 C CA . SER A 1 78 ? 22.462 10.407 -39.251 1.00 94.44 78 SER A CA 1
ATOM 605 C C . SER A 1 78 ? 23.806 10.815 -39.871 1.00 94.44 78 SER A C 1
ATOM 607 O O . SER A 1 78 ? 23.933 10.945 -41.091 1.00 94.44 78 SER A O 1
ATOM 609 N N . SER A 1 79 ? 24.852 10.927 -39.049 1.00 95.94 79 SER A N 1
ATOM 610 C CA . SER A 1 79 ? 26.208 11.226 -39.520 1.00 95.94 79 SER A CA 1
ATOM 611 C C . SER A 1 79 ? 26.760 10.127 -40.436 1.00 95.94 79 SER A C 1
ATOM 613 O O . SER A 1 79 ? 27.322 10.435 -41.487 1.00 95.94 79 SER A O 1
ATOM 615 N N . ILE A 1 80 ? 26.549 8.848 -40.101 1.00 94.94 80 ILE A N 1
ATOM 616 C CA . ILE A 1 80 ? 26.962 7.722 -40.954 1.00 94.94 80 ILE A CA 1
ATOM 617 C C . ILE A 1 80 ? 26.175 7.715 -42.270 1.00 94.94 80 ILE A C 1
ATOM 619 O O . ILE A 1 80 ? 26.770 7.503 -43.326 1.00 94.94 80 ILE A O 1
ATOM 623 N N . ASN A 1 81 ? 24.872 8.016 -42.246 1.00 94.56 81 ASN A N 1
ATOM 624 C CA . ASN A 1 81 ? 24.071 8.144 -43.467 1.00 94.56 81 ASN A CA 1
ATOM 625 C C . ASN A 1 81 ? 24.648 9.218 -44.409 1.00 94.56 81 ASN A C 1
ATOM 627 O O . ASN A 1 81 ? 24.779 9.003 -45.615 1.00 94.56 81 ASN A O 1
ATOM 631 N N . ASN A 1 82 ? 25.053 10.367 -43.857 1.00 94.69 82 ASN A N 1
ATOM 632 C CA . ASN A 1 82 ? 25.699 11.434 -44.624 1.00 94.69 82 ASN A CA 1
ATOM 633 C C . ASN A 1 82 ? 27.032 10.980 -45.232 1.00 94.69 82 ASN A C 1
ATOM 635 O O . ASN A 1 82 ? 27.270 11.228 -46.415 1.00 94.69 82 ASN A O 1
ATOM 639 N N . ILE A 1 83 ? 27.869 10.276 -44.465 1.00 94.88 83 ILE A N 1
ATOM 640 C CA . ILE A 1 83 ? 29.134 9.709 -44.958 1.00 94.88 83 ILE A CA 1
ATOM 641 C C . ILE A 1 83 ? 28.871 8.703 -46.084 1.00 94.88 83 ILE A C 1
ATOM 643 O O . ILE A 1 83 ? 29.505 8.789 -47.135 1.00 94.88 83 ILE A O 1
ATOM 647 N N . SER A 1 84 ? 27.900 7.803 -45.916 1.00 95.44 84 SER A N 1
ATOM 648 C CA . SER A 1 84 ? 27.543 6.822 -46.944 1.00 95.44 84 SER A CA 1
ATOM 649 C C . SER A 1 84 ? 27.068 7.493 -48.241 1.00 95.44 84 SER A C 1
ATOM 651 O O . SER A 1 84 ? 27.520 7.146 -49.334 1.00 95.44 84 SER A O 1
ATOM 653 N N . ASN A 1 85 ? 26.251 8.550 -48.140 1.00 94.00 85 ASN A N 1
ATOM 654 C CA . ASN A 1 85 ? 25.846 9.344 -49.303 1.00 94.00 85 ASN A CA 1
ATOM 655 C C . ASN A 1 85 ? 27.048 10.001 -50.012 1.00 94.00 85 ASN A C 1
ATOM 657 O O . ASN A 1 85 ? 27.051 10.104 -51.240 1.00 94.00 85 ASN A O 1
ATOM 661 N N . VAL A 1 86 ? 28.069 10.450 -49.273 1.00 96.31 86 VAL A N 1
ATOM 662 C CA . VAL A 1 86 ? 29.309 10.986 -49.861 1.00 96.31 86 VAL A CA 1
ATOM 663 C C . VAL A 1 86 ? 30.101 9.886 -50.571 1.00 96.31 86 VAL A C 1
ATOM 665 O O . VAL A 1 86 ? 30.529 10.102 -51.702 1.00 96.31 86 VAL A O 1
ATOM 668 N N . ILE A 1 87 ? 30.241 8.700 -49.971 1.00 94.88 87 ILE A N 1
ATOM 669 C CA . ILE A 1 87 ? 30.925 7.552 -50.592 1.00 94.88 87 ILE A CA 1
ATOM 670 C C . ILE A 1 87 ? 30.217 7.138 -51.887 1.00 94.88 87 ILE A C 1
ATOM 672 O O . ILE A 1 87 ? 30.876 7.004 -52.915 1.00 94.88 87 ILE A O 1
ATOM 676 N N . SER A 1 88 ? 28.885 7.025 -51.877 1.00 94.50 88 SER A N 1
ATOM 677 C CA . SER A 1 88 ? 28.088 6.698 -53.069 1.00 94.50 88 SER A CA 1
ATOM 678 C C . SER A 1 88 ? 28.283 7.738 -54.189 1.00 94.50 88 SER A C 1
ATOM 680 O O . SER A 1 88 ? 28.462 7.381 -55.357 1.00 94.50 88 SER A O 1
ATOM 682 N N . LYS A 1 89 ? 28.371 9.036 -53.847 1.00 95.25 89 LYS A N 1
ATOM 683 C CA . LYS A 1 89 ? 28.710 10.108 -54.806 1.00 95.25 89 LYS A CA 1
ATOM 684 C C . LYS A 1 89 ? 30.136 9.994 -55.353 1.00 95.25 89 LYS A C 1
ATOM 686 O O . LYS A 1 89 ? 30.328 10.166 -56.556 1.00 95.25 89 LYS A O 1
ATOM 691 N N . ILE A 1 90 ? 31.129 9.717 -54.504 1.00 95.56 90 ILE A N 1
ATOM 692 C CA . ILE A 1 90 ? 32.527 9.526 -54.927 1.00 95.56 90 ILE A CA 1
ATOM 693 C C . ILE A 1 90 ? 32.624 8.323 -55.865 1.00 95.56 90 ILE A C 1
ATOM 695 O O . ILE A 1 90 ? 33.180 8.449 -56.950 1.00 95.56 90 ILE A O 1
ATOM 699 N N . ALA A 1 91 ? 32.018 7.195 -55.497 1.00 95.75 91 ALA A N 1
ATOM 700 C CA . ALA A 1 91 ? 31.954 5.994 -56.318 1.00 95.75 91 ALA A CA 1
ATOM 701 C C . ALA A 1 91 ? 31.300 6.270 -57.684 1.00 95.75 91 ALA A C 1
ATOM 703 O O . ALA A 1 91 ? 31.836 5.877 -58.717 1.00 95.75 91 ALA A O 1
ATOM 704 N N . GLY A 1 92 ? 30.203 7.037 -57.717 1.00 94.62 92 GLY A N 1
ATOM 705 C CA . GLY A 1 92 ? 29.579 7.493 -58.963 1.00 94.62 92 GLY A CA 1
ATOM 706 C C . GLY A 1 92 ? 30.511 8.335 -59.846 1.00 94.62 92 GLY A C 1
ATOM 707 O O . GLY A 1 92 ? 30.611 8.083 -61.048 1.00 94.62 92 GLY A O 1
ATOM 708 N N . SER A 1 93 ? 31.236 9.292 -59.259 1.00 95.31 93 SER A N 1
ATOM 709 C CA . SER A 1 93 ? 32.223 10.113 -59.976 1.00 95.31 93 SER A CA 1
ATOM 710 C C . SER A 1 93 ? 33.406 9.288 -60.493 1.00 95.31 93 SER A C 1
ATOM 712 O O . SER A 1 93 ? 33.818 9.464 -61.637 1.00 95.31 93 SER A O 1
ATOM 714 N N . THR A 1 94 ? 33.926 8.350 -59.697 1.00 95.38 94 THR A N 1
ATOM 715 C CA . THR A 1 94 ? 35.016 7.441 -60.092 1.00 95.38 94 THR A CA 1
ATOM 716 C C . THR A 1 94 ? 34.578 6.490 -61.206 1.00 95.38 94 THR A C 1
ATOM 718 O O . THR A 1 94 ? 35.340 6.229 -62.139 1.00 95.38 94 THR A O 1
ATOM 721 N N . ASN A 1 95 ? 33.330 6.018 -61.170 1.00 93.81 95 ASN A N 1
ATOM 722 C CA . ASN A 1 95 ? 32.739 5.212 -62.235 1.00 93.81 95 ASN A CA 1
ATOM 723 C C . ASN A 1 95 ? 32.644 5.998 -63.558 1.00 93.81 95 ASN A C 1
ATOM 725 O O . ASN A 1 95 ? 33.000 5.486 -64.616 1.00 93.81 95 ASN A O 1
ATOM 729 N N . LEU A 1 96 ? 32.238 7.272 -63.509 1.00 94.38 96 LEU A N 1
ATOM 730 C CA . LEU A 1 96 ? 32.235 8.142 -64.693 1.00 94.38 96 LEU A CA 1
ATOM 731 C C . LEU A 1 96 ? 33.651 8.451 -65.200 1.00 94.38 96 LEU A C 1
ATOM 733 O O . LEU A 1 96 ? 33.893 8.442 -66.406 1.00 94.38 96 LEU A O 1
ATOM 737 N N . LEU A 1 97 ? 34.602 8.693 -64.295 1.00 93.94 97 LEU A N 1
ATOM 738 C CA . LEU A 1 97 ? 35.989 8.987 -64.654 1.00 93.94 97 LEU A CA 1
ATOM 739 C C . LEU A 1 97 ? 36.670 7.783 -65.322 1.00 93.94 97 LEU A C 1
ATOM 741 O O . LEU A 1 97 ? 37.335 7.935 -66.345 1.00 93.94 97 LEU A O 1
ATOM 745 N N . SER A 1 98 ? 36.468 6.583 -64.776 1.00 95.25 98 SER A N 1
ATOM 746 C CA . SER A 1 98 ? 36.986 5.331 -65.341 1.00 95.25 98 SER A CA 1
ATOM 747 C C . SER A 1 98 ? 36.323 4.958 -66.667 1.00 95.25 98 SER A C 1
ATOM 749 O O . SER A 1 98 ? 36.995 4.439 -67.559 1.00 95.25 98 SER A O 1
ATOM 751 N N . LEU A 1 99 ? 35.042 5.287 -66.857 1.00 91.75 99 LEU A N 1
ATOM 752 C CA . LEU A 1 99 ? 34.378 5.163 -68.153 1.00 91.75 99 LEU A CA 1
ATOM 753 C C . LEU A 1 99 ? 35.035 6.069 -69.204 1.00 91.75 99 LEU A C 1
ATOM 755 O O . LEU A 1 99 ? 35.385 5.593 -70.281 1.00 91.75 99 LEU A O 1
ATOM 759 N N . ASN A 1 100 ? 35.267 7.343 -68.875 1.00 91.75 100 ASN A N 1
ATOM 760 C CA . ASN A 1 100 ? 35.955 8.279 -69.769 1.00 91.75 100 ASN A CA 1
ATOM 761 C C . ASN A 1 100 ? 37.384 7.811 -70.091 1.00 91.75 100 ASN A C 1
ATOM 763 O O . ASN A 1 100 ? 37.797 7.850 -71.248 1.00 91.75 100 ASN A O 1
ATOM 767 N N . ALA A 1 101 ? 38.115 7.301 -69.095 1.00 91.50 101 ALA A N 1
ATOM 768 C CA . ALA A 1 101 ? 39.445 6.727 -69.296 1.00 91.50 101 ALA A CA 1
ATOM 769 C C . ALA A 1 101 ? 39.417 5.473 -70.187 1.00 91.50 101 ALA A C 1
ATOM 771 O O . ALA A 1 101 ? 40.292 5.306 -71.031 1.00 91.50 101 ALA A O 1
ATOM 772 N N . SER A 1 102 ? 38.397 4.619 -70.050 1.00 91.56 102 SER A N 1
ATOM 773 C CA . SER A 1 102 ? 38.208 3.439 -70.906 1.00 91.56 102 SER A CA 1
ATOM 774 C C . SER A 1 102 ? 37.935 3.832 -72.362 1.00 91.56 102 SER A C 1
ATOM 776 O O . SER A 1 102 ? 38.467 3.206 -73.278 1.00 91.56 102 SER A O 1
ATOM 778 N N . ILE A 1 103 ? 37.141 4.889 -72.582 1.00 88.19 103 ILE A N 1
ATOM 779 C CA . ILE A 1 103 ? 36.858 5.441 -73.916 1.00 88.19 103 ILE A CA 1
ATOM 780 C C . ILE A 1 103 ? 38.141 5.990 -74.551 1.00 88.19 103 ILE A C 1
ATOM 782 O O . ILE A 1 103 ? 38.447 5.659 -75.697 1.00 88.19 103 ILE A O 1
ATOM 786 N N . GLU A 1 104 ? 38.921 6.783 -73.815 1.00 91.38 104 GLU A N 1
ATOM 787 C CA . GLU A 1 104 ? 40.156 7.372 -74.343 1.00 91.38 104 GLU A CA 1
ATOM 788 C C . GLU A 1 104 ? 41.243 6.306 -74.577 1.00 91.38 104 GLU A C 1
ATOM 790 O O . GLU A 1 104 ? 41.963 6.351 -75.575 1.00 91.38 104 GLU A O 1
ATOM 795 N N . ALA A 1 105 ? 41.305 5.276 -73.727 1.00 90.69 105 ALA A N 1
ATOM 796 C CA . ALA A 1 105 ? 42.175 4.121 -73.926 1.00 90.69 105 ALA A CA 1
ATOM 797 C C . ALA A 1 105 ? 41.802 3.316 -75.184 1.00 90.69 105 ALA A C 1
ATOM 799 O O . ALA A 1 105 ? 42.691 2.906 -75.930 1.00 90.69 105 ALA A O 1
ATOM 800 N N . ALA A 1 106 ? 40.506 3.138 -75.469 1.00 87.50 106 ALA A N 1
ATOM 801 C CA . ALA A 1 106 ? 40.045 2.528 -76.718 1.00 87.50 106 ALA A CA 1
ATOM 802 C C . ALA A 1 106 ? 40.397 3.394 -77.942 1.00 87.50 106 ALA A C 1
ATOM 804 O O . ALA A 1 106 ? 40.760 2.872 -78.997 1.00 87.50 106 ALA A O 1
ATOM 805 N N . ARG A 1 107 ? 40.348 4.722 -77.789 1.00 88.81 107 ARG A N 1
ATOM 806 C CA . ARG A 1 107 ? 40.702 5.695 -78.831 1.00 88.81 107 ARG A CA 1
ATOM 807 C C . ARG A 1 107 ? 42.194 5.685 -79.180 1.00 88.81 107 ARG A C 1
ATOM 809 O O . ARG A 1 107 ? 42.543 5.906 -80.336 1.00 88.81 107 ARG A O 1
ATOM 816 N N . ALA A 1 108 ? 43.061 5.379 -78.214 1.00 89.31 108 ALA A N 1
ATOM 817 C CA . ALA A 1 108 ? 44.506 5.226 -78.405 1.00 89.31 108 ALA A CA 1
ATOM 818 C C . ALA A 1 108 ? 44.923 3.895 -79.080 1.00 89.31 108 ALA A C 1
ATOM 820 O O . ALA A 1 108 ? 46.113 3.674 -79.320 1.00 89.31 108 ALA A O 1
ATOM 821 N N . GLY A 1 109 ? 43.976 3.002 -79.402 1.00 86.38 109 GLY A N 1
ATOM 822 C CA . GLY A 1 109 ? 44.245 1.754 -80.123 1.00 86.38 109 GLY A CA 1
ATOM 823 C C . GLY A 1 109 ? 45.150 0.789 -79.345 1.00 86.38 109 GLY A C 1
ATOM 824 O O . GLY A 1 109 ? 44.958 0.572 -78.149 1.00 86.38 109 GLY A O 1
ATOM 825 N N . GLU A 1 110 ? 46.155 0.196 -80.004 1.00 83.50 110 GLU A N 1
ATOM 826 C CA . GLU A 1 110 ? 47.073 -0.755 -79.347 1.00 83.50 110 GLU A CA 1
ATOM 827 C C . GLU A 1 110 ? 47.877 -0.134 -78.194 1.00 83.50 110 GLU A C 1
ATOM 829 O O . GLU A 1 110 ? 48.117 -0.809 -77.192 1.00 83.50 110 GLU A O 1
ATOM 834 N N . ALA A 1 111 ? 48.229 1.154 -78.281 1.00 82.62 111 ALA A N 1
ATOM 835 C CA . ALA A 1 111 ? 48.991 1.847 -77.240 1.00 82.62 111 ALA A CA 1
ATOM 836 C C . ALA A 1 111 ? 48.191 2.039 -75.933 1.00 82.62 111 ALA A C 1
ATOM 838 O O . ALA A 1 111 ? 48.778 2.162 -74.859 1.00 82.62 111 ALA A O 1
ATOM 839 N N . GLY A 1 112 ? 46.853 2.032 -76.005 1.00 88.38 112 GLY A N 1
ATOM 840 C CA . GLY A 1 112 ? 45.955 2.207 -74.858 1.00 88.38 112 GLY A CA 1
ATOM 841 C C . GLY A 1 112 ? 45.508 0.906 -74.187 1.00 88.38 112 GLY A C 1
ATOM 842 O O . GLY A 1 112 ? 44.817 0.949 -73.171 1.00 88.38 112 GLY A O 1
ATOM 843 N N . ARG A 1 113 ? 45.900 -0.264 -74.707 1.00 86.25 113 ARG A N 1
ATOM 844 C CA . ARG A 1 113 ? 45.346 -1.563 -74.286 1.00 86.25 113 ARG A CA 1
ATOM 845 C C . ARG A 1 113 ? 45.566 -1.871 -72.797 1.00 86.25 113 ARG A C 1
ATOM 847 O O . ARG A 1 113 ? 44.659 -2.374 -72.143 1.00 86.25 113 ARG A O 1
ATOM 854 N N . GLY A 1 114 ? 46.730 -1.517 -72.244 1.00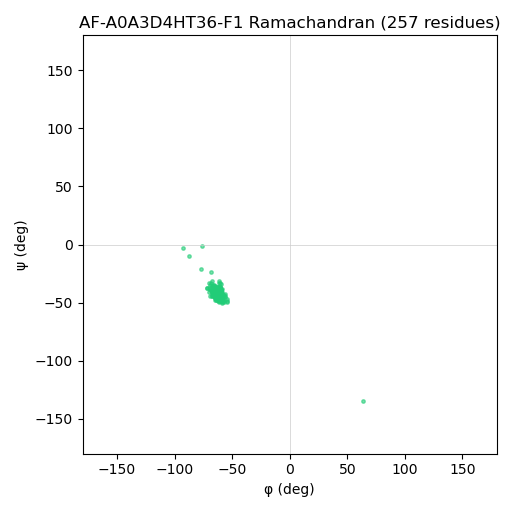 88.50 114 GLY A N 1
ATOM 855 C CA . GLY A 1 114 ? 47.012 -1.645 -70.806 1.00 88.50 114 GLY A CA 1
ATOM 856 C C . GLY A 1 114 ? 46.201 -0.670 -69.940 1.00 88.50 114 GLY A C 1
ATOM 857 O O . GLY A 1 114 ? 45.684 -1.056 -68.894 1.00 88.50 114 GLY A O 1
ATOM 858 N N . PHE A 1 115 ? 46.011 0.568 -70.409 1.00 89.88 115 PHE A N 1
ATOM 859 C CA . PHE A 1 115 ? 45.176 1.567 -69.733 1.00 89.88 115 PHE A CA 1
ATOM 860 C C . PHE A 1 115 ? 43.693 1.185 -69.732 1.00 89.88 115 PHE A C 1
ATOM 862 O O . PHE A 1 115 ? 43.011 1.429 -68.741 1.00 89.88 115 PHE A O 1
ATOM 869 N N . ALA A 1 116 ? 43.203 0.535 -70.792 1.00 90.88 116 ALA A N 1
ATOM 870 C CA . ALA A 1 116 ? 41.824 0.056 -70.869 1.00 90.88 116 ALA A CA 1
ATOM 871 C C . ALA A 1 116 ? 41.517 -1.001 -69.793 1.00 90.88 116 ALA A C 1
ATOM 873 O O . ALA A 1 116 ? 40.446 -0.966 -69.189 1.00 90.88 116 ALA A O 1
ATOM 874 N N . VAL A 1 117 ? 42.465 -1.905 -69.508 1.00 91.31 117 VAL A N 1
ATOM 875 C CA . VAL A 1 117 ? 42.318 -2.916 -68.444 1.00 91.31 117 VAL A CA 1
ATOM 876 C C . VAL A 1 117 ? 42.248 -2.250 -67.071 1.00 91.31 117 VAL A C 1
ATOM 878 O O . VAL A 1 117 ? 41.335 -2.532 -66.300 1.00 91.31 117 VAL A O 1
ATOM 881 N N . VAL A 1 118 ? 43.157 -1.312 -66.786 1.00 93.75 118 VAL A N 1
ATOM 882 C CA . VAL A 1 118 ? 43.161 -0.569 -65.513 1.00 93.75 118 VAL A CA 1
ATOM 883 C C . VAL A 1 118 ? 41.877 0.247 -65.346 1.00 93.75 118 VAL A C 1
ATOM 885 O O . VAL A 1 118 ? 41.280 0.244 -64.273 1.00 93.75 118 VAL A O 1
ATOM 888 N N . ALA A 1 119 ? 41.413 0.913 -66.404 1.00 94.00 119 ALA A N 1
ATOM 889 C CA . ALA A 1 119 ? 40.179 1.686 -66.367 1.00 94.00 119 ALA A CA 1
ATOM 890 C C . ALA A 1 119 ? 38.946 0.796 -66.120 1.00 94.00 119 ALA A C 1
ATOM 892 O O . ALA A 1 119 ? 38.085 1.166 -65.324 1.00 94.00 119 ALA A O 1
ATOM 893 N N . SER A 1 120 ? 38.887 -0.403 -66.712 1.00 92.62 120 SER A N 1
ATOM 894 C CA . SER A 1 120 ? 37.828 -1.382 -66.432 1.00 92.62 120 SER A CA 1
ATOM 895 C C . SER A 1 120 ? 37.852 -1.873 -64.980 1.00 92.62 120 SER A C 1
ATOM 897 O O . SER A 1 120 ? 36.793 -2.015 -64.370 1.00 92.62 120 SER A O 1
ATOM 899 N N . GLU A 1 121 ? 39.036 -2.101 -64.409 1.00 94.94 121 GLU A N 1
ATOM 900 C CA . GLU A 1 121 ? 39.174 -2.541 -63.015 1.00 94.94 121 GLU A CA 1
ATOM 901 C C . GLU A 1 121 ? 38.747 -1.440 -62.032 1.00 94.94 121 GLU A C 1
ATOM 903 O O . GLU A 1 121 ? 37.980 -1.692 -61.104 1.00 94.94 121 GLU A O 1
ATOM 908 N N . ILE A 1 122 ? 39.145 -0.185 -62.285 1.00 95.38 122 ILE A N 1
ATOM 909 C CA . ILE A 1 122 ? 38.686 0.975 -61.502 1.00 95.38 122 ILE A CA 1
ATOM 910 C C . ILE A 1 122 ? 37.163 1.117 -61.594 1.00 95.38 122 ILE A C 1
ATOM 912 O O . ILE A 1 122 ? 36.519 1.423 -60.590 1.00 95.38 122 ILE A O 1
ATOM 916 N N . ARG A 1 123 ? 36.574 0.878 -62.774 1.00 93.44 123 ARG A N 1
ATOM 917 C CA . ARG A 1 123 ? 35.118 0.914 -62.959 1.00 93.44 123 ARG A CA 1
ATOM 918 C C . ARG A 1 123 ? 34.419 -0.128 -62.089 1.00 93.44 123 ARG A C 1
ATOM 920 O O . ARG A 1 123 ? 33.476 0.208 -61.381 1.00 93.44 123 ARG A O 1
ATOM 927 N N . ASN A 1 124 ? 34.917 -1.363 -62.101 1.00 95.25 124 ASN A N 1
ATOM 928 C CA . ASN A 1 124 ? 34.386 -2.454 -61.287 1.00 95.25 124 ASN A CA 1
ATOM 929 C C . ASN A 1 124 ? 34.486 -2.140 -59.780 1.00 95.25 124 ASN A C 1
ATOM 931 O O . ASN A 1 124 ? 33.500 -2.253 -59.055 1.00 95.25 124 ASN A O 1
ATOM 935 N N . LEU A 1 125 ? 35.637 -1.643 -59.314 1.00 95.56 125 LEU A N 1
ATOM 936 C CA . LEU A 1 125 ? 35.824 -1.218 -57.919 1.00 95.56 125 LEU A CA 1
ATOM 937 C C . LEU A 1 125 ? 34.890 -0.067 -57.520 1.00 95.56 125 LEU A C 1
ATOM 939 O O . LEU A 1 125 ? 34.388 -0.036 -56.394 1.00 95.56 125 LEU A O 1
ATOM 943 N N . ALA A 1 126 ? 34.642 0.879 -58.428 1.00 95.50 126 ALA A N 1
ATOM 944 C CA . ALA A 1 126 ? 33.710 1.976 -58.198 1.00 95.50 126 ALA A CA 1
ATOM 945 C C . ALA A 1 126 ? 32.257 1.480 -58.095 1.00 95.50 126 ALA A C 1
ATOM 947 O O . ALA A 1 126 ? 31.523 1.921 -57.213 1.00 95.50 126 ALA A O 1
ATOM 948 N N . GLU A 1 127 ? 31.846 0.534 -58.940 1.00 94.62 127 GLU A N 1
ATOM 949 C CA . GLU A 1 127 ? 30.514 -0.080 -58.886 1.00 94.62 127 GLU A CA 1
ATOM 950 C C . GLU A 1 127 ? 30.310 -0.888 -57.594 1.00 94.62 127 GLU A C 1
ATOM 952 O O . GLU A 1 127 ? 29.305 -0.696 -56.906 1.00 94.62 127 GLU A O 1
ATOM 957 N N . GLN A 1 128 ? 31.306 -1.684 -57.190 1.00 95.94 128 GLN A N 1
ATOM 958 C CA . GLN A 1 128 ? 31.302 -2.394 -55.905 1.00 95.94 128 GLN A CA 1
ATOM 959 C C . GLN A 1 128 ? 31.241 -1.426 -54.716 1.00 95.94 128 GLN A C 1
ATOM 961 O O . GLN A 1 128 ? 30.423 -1.605 -53.818 1.00 95.94 128 GLN A O 1
ATOM 966 N N . SER A 1 129 ? 32.037 -0.350 -54.735 1.00 95.81 129 SER A N 1
ATOM 967 C CA . SER A 1 129 ? 32.027 0.666 -53.670 1.00 95.81 129 SER A CA 1
ATOM 968 C C . SER A 1 129 ? 30.666 1.349 -53.540 1.00 95.81 129 SER A C 1
ATOM 970 O O . SER A 1 129 ? 30.209 1.619 -52.429 1.00 95.81 129 SER A O 1
ATOM 972 N N . LYS A 1 130 ? 30.004 1.628 -54.670 1.00 94.62 130 LYS A N 1
ATOM 973 C CA . LYS A 1 130 ? 28.653 2.192 -54.679 1.00 94.62 130 LYS A CA 1
ATOM 974 C C . LYS A 1 130 ? 27.646 1.213 -54.080 1.00 94.62 130 LYS A C 1
ATOM 976 O O . LYS A 1 130 ? 26.857 1.617 -53.234 1.00 94.62 130 LYS A O 1
ATOM 981 N N . HIS A 1 131 ? 27.706 -0.055 -54.485 1.00 95.62 131 HIS A N 1
ATOM 982 C CA . HIS A 1 131 ? 26.831 -1.095 -53.955 1.00 95.62 131 HIS A CA 1
ATOM 983 C C . HIS A 1 131 ? 26.971 -1.229 -52.433 1.00 95.62 131 HIS A C 1
ATOM 985 O O . HIS A 1 131 ? 25.974 -1.144 -51.723 1.00 95.62 131 HIS A O 1
ATOM 991 N N . SER A 1 132 ? 28.202 -1.311 -51.918 1.00 96.00 132 SER A N 1
ATOM 992 C CA . SER A 1 132 ? 28.447 -1.368 -50.473 1.00 96.00 132 SER A CA 1
ATOM 993 C C . SER A 1 132 ? 27.974 -0.110 -49.736 1.00 96.00 132 SER A C 1
ATOM 995 O O . SER A 1 132 ? 27.464 -0.208 -48.621 1.00 96.00 132 SER A O 1
ATOM 997 N N . ALA A 1 133 ? 28.102 1.081 -50.333 1.00 94.69 133 ALA A N 1
ATOM 998 C CA . ALA A 1 133 ? 27.553 2.305 -49.747 1.00 94.69 133 ALA A CA 1
ATOM 999 C C . ALA A 1 133 ? 26.015 2.255 -49.656 1.00 94.69 133 ALA A C 1
ATOM 1001 O O . ALA A 1 133 ? 25.437 2.619 -48.628 1.00 94.69 133 ALA A O 1
ATOM 1002 N N . ASP A 1 134 ? 25.345 1.756 -50.695 1.00 92.94 134 ASP A N 1
ATOM 1003 C CA . ASP A 1 134 ? 23.891 1.598 -50.700 1.00 92.94 134 ASP A CA 1
ATOM 1004 C C . ASP A 1 134 ? 23.434 0.552 -49.655 1.00 92.94 134 ASP A C 1
ATOM 1006 O O . ASP A 1 134 ? 22.476 0.802 -48.922 1.00 92.94 134 ASP A O 1
ATOM 1010 N N . GLU A 1 135 ? 24.162 -0.557 -49.477 1.00 96.06 135 GLU A N 1
ATOM 1011 C CA . GLU A 1 135 ? 23.913 -1.526 -48.394 1.00 96.06 135 GLU A CA 1
ATOM 1012 C C . GLU A 1 135 ? 24.079 -0.901 -46.999 1.00 96.06 135 GLU A C 1
ATOM 1014 O O . GLU A 1 135 ? 23.199 -1.045 -46.145 1.00 96.06 135 GLU A O 1
ATOM 1019 N N . ILE A 1 136 ? 25.158 -0.139 -46.770 1.00 95.62 136 ILE A N 1
ATOM 1020 C CA . ILE A 1 136 ? 25.359 0.612 -45.518 1.00 95.62 136 ILE A CA 1
ATOM 1021 C C . ILE A 1 136 ? 24.174 1.548 -45.270 1.00 95.62 136 ILE A C 1
ATOM 1023 O O . ILE A 1 136 ? 23.674 1.636 -44.149 1.00 95.62 136 ILE A O 1
ATOM 1027 N N . LYS A 1 137 ? 23.692 2.237 -46.307 1.00 93.88 137 LYS A N 1
ATOM 1028 C CA . LYS A 1 137 ? 22.543 3.140 -46.201 1.00 93.88 137 LYS A CA 1
ATOM 1029 C C . LYS A 1 137 ? 21.270 2.397 -45.796 1.00 93.88 137 LYS A C 1
ATOM 1031 O O . LYS A 1 137 ? 20.539 2.887 -44.938 1.00 93.88 137 LYS A O 1
ATOM 1036 N N . HIS A 1 138 ? 21.018 1.217 -46.364 1.00 95.31 138 HIS A N 1
ATOM 1037 C CA . HIS A 1 138 ? 19.888 0.376 -45.964 1.00 95.31 138 HIS A CA 1
ATOM 1038 C C . HIS A 1 138 ? 19.961 -0.023 -44.486 1.00 95.31 138 HIS A C 1
ATOM 1040 O O . HIS A 1 138 ? 18.969 0.122 -43.770 1.00 95.31 138 HIS A O 1
ATOM 1046 N N . ILE A 1 139 ? 21.136 -0.445 -44.008 1.00 96.00 139 ILE A N 1
ATOM 1047 C CA . ILE A 1 139 ? 21.349 -0.794 -42.595 1.00 96.00 139 ILE A CA 1
ATOM 1048 C C . ILE A 1 139 ? 21.108 0.423 -41.692 1.00 96.00 139 ILE A C 1
ATOM 1050 O O . ILE A 1 139 ? 20.408 0.319 -40.687 1.00 96.00 139 ILE A O 1
ATOM 1054 N N . ILE A 1 140 ? 21.641 1.592 -42.054 1.00 95.94 140 ILE A N 1
ATOM 1055 C CA . ILE A 1 140 ? 21.484 2.813 -41.255 1.00 95.94 140 ILE A CA 1
ATOM 1056 C C . ILE A 1 140 ? 20.029 3.280 -41.197 1.00 95.94 140 ILE A C 1
ATOM 1058 O O . ILE A 1 140 ? 19.575 3.677 -40.126 1.00 95.94 140 ILE A O 1
ATOM 1062 N N . ASN A 1 141 ? 19.281 3.188 -42.297 1.00 93.88 141 ASN A N 1
ATOM 1063 C CA . ASN A 1 141 ? 17.851 3.495 -42.289 1.00 93.88 141 ASN A CA 1
ATOM 1064 C C . ASN A 1 141 ? 17.087 2.555 -41.343 1.00 93.88 141 ASN A C 1
ATOM 1066 O O . ASN A 1 141 ? 1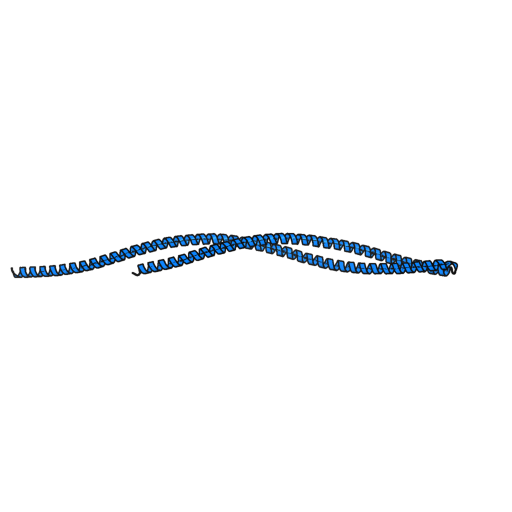6.281 3.025 -40.545 1.00 93.88 141 ASN A O 1
ATOM 1070 N N . SER A 1 142 ? 17.393 1.251 -41.364 1.00 96.12 142 SER A N 1
ATOM 1071 C CA . SER A 1 142 ? 16.800 0.285 -40.427 1.00 96.12 142 SER A CA 1
ATOM 1072 C C . SER A 1 142 ? 17.121 0.633 -38.969 1.00 96.12 142 SER A C 1
ATOM 1074 O O . SER A 1 142 ? 16.235 0.604 -38.120 1.00 96.12 142 SER A O 1
ATOM 1076 N N . ILE A 1 143 ? 18.367 1.021 -38.673 1.00 95.81 143 ILE A N 1
ATOM 1077 C CA . ILE A 1 143 ? 18.771 1.459 -37.328 1.00 95.81 143 ILE A CA 1
ATOM 1078 C C . ILE A 1 143 ? 17.992 2.713 -36.903 1.00 95.81 143 ILE A C 1
ATOM 1080 O O . ILE A 1 143 ? 17.562 2.806 -35.756 1.00 95.81 143 ILE A O 1
ATOM 1084 N N . GLN A 1 144 ? 17.785 3.675 -37.805 1.00 93.25 144 GLN A N 1
ATOM 1085 C CA . GLN A 1 144 ? 17.006 4.883 -37.514 1.00 93.25 144 GLN A CA 1
ATOM 1086 C C . GLN A 1 144 ? 15.530 4.579 -37.229 1.00 93.25 144 GLN A C 1
ATOM 1088 O O . GLN A 1 144 ? 14.955 5.177 -36.319 1.00 93.25 144 GLN A O 1
ATOM 1093 N N . GLU A 1 145 ? 14.924 3.641 -37.960 1.00 95.81 145 GLU A N 1
ATOM 1094 C CA . GLU A 1 145 ? 13.563 3.174 -37.674 1.00 95.81 145 GLU A CA 1
ATOM 1095 C C . GLU A 1 145 ? 13.467 2.525 -36.290 1.00 95.81 145 GLU A C 1
ATOM 1097 O O . GLU A 1 145 ? 12.546 2.828 -35.527 1.00 95.81 145 GLU A O 1
ATOM 1102 N N . ASP A 1 146 ? 14.427 1.670 -35.936 1.00 95.56 146 ASP A N 1
ATOM 1103 C CA . ASP A 1 146 ? 14.453 1.017 -34.628 1.00 95.56 146 ASP A CA 1
ATOM 1104 C C . ASP A 1 146 ? 14.674 2.024 -33.493 1.00 95.56 146 ASP A C 1
ATOM 1106 O O . ASP A 1 146 ? 13.971 1.968 -32.486 1.00 95.56 146 ASP A O 1
ATOM 1110 N N . ILE A 1 147 ? 15.547 3.017 -33.681 1.00 95.44 147 ILE A N 1
ATOM 1111 C CA . ILE A 1 147 ? 15.699 4.151 -32.756 1.00 95.44 147 ILE A CA 1
ATOM 1112 C C . ILE A 1 147 ? 14.363 4.876 -32.544 1.00 95.44 147 ILE A C 1
ATOM 1114 O O . ILE A 1 147 ? 13.993 5.161 -31.402 1.00 95.44 147 ILE A O 1
ATOM 1118 N N . GLY A 1 148 ? 13.618 5.138 -33.622 1.00 93.50 148 GLY A N 1
ATOM 1119 C CA . GLY A 1 148 ? 12.298 5.762 -33.550 1.00 93.50 148 GLY A CA 1
ATOM 1120 C C . GLY A 1 148 ? 11.312 4.955 -32.701 1.00 93.50 148 GLY A C 1
ATOM 1121 O O . GLY A 1 148 ? 10.639 5.517 -31.837 1.00 93.50 148 GLY A O 1
ATOM 1122 N N . LYS A 1 149 ? 11.269 3.628 -32.882 1.00 95.06 149 LYS A N 1
ATOM 1123 C CA . LYS A 1 149 ? 10.422 2.737 -32.067 1.00 95.06 149 LYS A CA 1
ATOM 1124 C C . LYS A 1 149 ? 10.803 2.797 -30.587 1.00 95.06 149 LYS A C 1
ATOM 1126 O O . LYS A 1 149 ? 9.919 2.930 -29.743 1.00 95.06 149 LYS A O 1
ATOM 1131 N N . VAL A 1 150 ? 12.099 2.743 -30.269 1.00 94.06 150 VAL A N 1
ATOM 1132 C CA . VAL A 1 150 ? 12.565 2.774 -28.874 1.00 94.06 150 VAL A CA 1
ATOM 1133 C C . VAL A 1 150 ? 12.238 4.116 -28.207 1.00 94.06 150 VAL A C 1
ATOM 1135 O O . VAL A 1 150 ? 11.820 4.118 -27.052 1.00 94.06 150 VAL A O 1
ATOM 1138 N N . LEU A 1 151 ? 12.347 5.245 -28.919 1.00 91.94 151 LEU A N 1
ATOM 1139 C CA . LEU A 1 151 ? 11.946 6.558 -28.392 1.00 91.94 151 LEU A CA 1
ATOM 1140 C C . LEU A 1 151 ? 10.459 6.611 -28.026 1.00 91.94 151 LEU A C 1
ATOM 1142 O O . LEU A 1 151 ? 10.124 7.077 -26.938 1.00 91.94 151 LEU A O 1
ATOM 1146 N N . ILE A 1 152 ? 9.578 6.090 -28.887 1.00 92.69 152 ILE A N 1
ATOM 1147 C CA . ILE A 1 152 ? 8.134 6.022 -28.608 1.00 92.69 152 ILE A CA 1
ATOM 1148 C C . ILE A 1 152 ? 7.876 5.183 -27.350 1.00 92.69 152 ILE A C 1
ATOM 1150 O O . ILE A 1 152 ? 7.128 5.598 -26.464 1.00 92.69 152 ILE A O 1
ATOM 1154 N N . THR A 1 153 ? 8.520 4.017 -27.235 1.00 93.00 153 THR A N 1
ATOM 1155 C CA . THR A 1 153 ? 8.391 3.162 -26.048 1.00 93.00 153 THR A CA 1
ATOM 1156 C C . THR A 1 153 ? 8.911 3.853 -24.786 1.00 93.00 153 THR A C 1
ATOM 1158 O O . THR A 1 153 ? 8.259 3.788 -23.749 1.00 93.00 153 THR A O 1
ATOM 1161 N N . ALA A 1 154 ? 10.044 4.553 -24.857 1.00 90.88 154 ALA A N 1
ATOM 1162 C CA . ALA A 1 154 ? 10.608 5.267 -23.715 1.00 90.88 154 ALA A CA 1
ATOM 1163 C C . ALA A 1 154 ? 9.718 6.435 -23.252 1.00 90.88 154 ALA A C 1
ATOM 1165 O O . ALA A 1 154 ? 9.555 6.643 -22.049 1.00 90.88 154 ALA A O 1
ATOM 1166 N N . GLN A 1 155 ? 9.094 7.161 -24.185 1.00 88.25 155 GLN A N 1
ATOM 1167 C CA . GLN A 1 155 ? 8.114 8.204 -23.868 1.00 88.25 155 GLN A CA 1
ATOM 1168 C C . GLN A 1 155 ? 6.875 7.629 -23.176 1.00 88.25 155 GLN A C 1
ATOM 1170 O O . GLN A 1 155 ? 6.463 8.150 -22.139 1.00 88.25 155 GLN A O 1
ATOM 1175 N N . ALA A 1 156 ? 6.331 6.521 -23.690 1.00 91.75 156 ALA A N 1
ATOM 1176 C CA . ALA A 1 156 ? 5.210 5.826 -23.058 1.00 91.75 156 ALA A CA 1
ATOM 1177 C C . ALA A 1 156 ? 5.558 5.358 -21.631 1.00 91.75 156 ALA A C 1
ATOM 1179 O O . ALA A 1 156 ? 4.763 5.539 -20.709 1.00 91.75 156 ALA A O 1
ATOM 1180 N N . SER A 1 157 ? 6.772 4.835 -21.415 1.00 91.69 157 SER A N 1
ATOM 1181 C CA . SER A 1 157 ? 7.264 4.498 -20.072 1.00 91.69 157 SER A CA 1
ATOM 1182 C C . SER A 1 157 ? 7.295 5.714 -19.141 1.00 91.69 157 SER A C 1
ATOM 1184 O O . SER A 1 157 ? 6.938 5.595 -17.972 1.00 91.69 157 SER A O 1
ATOM 1186 N N . GLY A 1 158 ? 7.665 6.896 -19.646 1.00 88.00 158 GLY A N 1
ATOM 1187 C CA . GLY A 1 158 ? 7.642 8.141 -18.874 1.00 88.00 158 GLY A CA 1
ATOM 1188 C C . GLY A 1 158 ? 6.244 8.523 -18.369 1.00 88.00 158 GLY A C 1
ATOM 1189 O O . GLY A 1 158 ? 6.096 8.923 -17.212 1.00 88.00 158 GLY A O 1
ATOM 1190 N N . GLU A 1 159 ? 5.205 8.355 -19.192 1.00 89.31 159 GLU A N 1
ATOM 1191 C CA . GLU A 1 159 ? 3.816 8.605 -18.775 1.00 89.31 159 GLU A CA 1
ATOM 1192 C C . GLU A 1 159 ? 3.354 7.625 -17.690 1.00 89.31 159 GLU A C 1
ATOM 1194 O O . GLU A 1 159 ? 2.750 8.039 -16.695 1.00 89.31 159 GLU A O 1
ATOM 1199 N N . VAL A 1 160 ? 3.692 6.339 -17.840 1.00 93.44 160 VAL A N 1
ATOM 1200 C CA . VAL A 1 160 ? 3.387 5.299 -16.845 1.00 93.44 160 VAL A CA 1
ATOM 1201 C C . VAL A 1 160 ? 4.074 5.598 -15.511 1.00 93.44 160 VAL A C 1
ATOM 1203 O O . VAL A 1 160 ? 3.431 5.524 -14.465 1.00 93.44 160 VAL A O 1
ATOM 1206 N N . LEU A 1 161 ? 5.346 6.006 -15.532 1.00 92.44 161 LEU A N 1
ATOM 1207 C CA . LEU A 1 161 ? 6.093 6.359 -14.320 1.00 92.44 161 LEU A CA 1
ATOM 1208 C C . LEU A 1 161 ? 5.497 7.574 -13.599 1.00 92.44 161 LEU A C 1
ATOM 1210 O O . LEU A 1 161 ? 5.437 7.597 -12.371 1.00 92.44 161 LEU A O 1
ATOM 1214 N N . LYS A 1 162 ? 4.989 8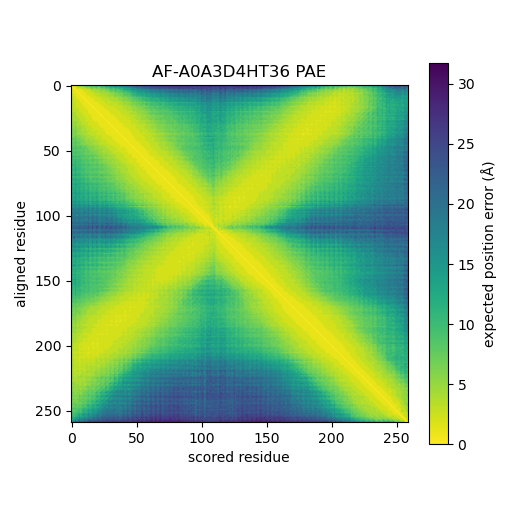.562 -14.341 1.00 88.81 162 LYS A N 1
ATOM 1215 C CA . LYS A 1 162 ? 4.294 9.716 -13.753 1.00 88.81 162 LYS A CA 1
ATOM 1216 C C . LYS A 1 162 ? 2.973 9.315 -13.090 1.00 88.81 162 LYS A C 1
ATOM 1218 O O . LYS A 1 162 ? 2.643 9.806 -12.011 1.00 88.81 162 LYS A O 1
ATOM 1223 N N . ALA A 1 163 ? 2.215 8.415 -13.717 1.00 92.50 163 ALA A N 1
ATOM 1224 C CA . ALA A 1 163 ? 1.008 7.859 -13.110 1.00 92.50 163 ALA A CA 1
ATOM 1225 C C . ALA A 1 163 ? 1.338 7.046 -11.845 1.00 92.50 163 ALA A C 1
ATOM 1227 O O . ALA A 1 163 ? 0.637 7.162 -10.838 1.00 92.50 163 ALA A O 1
ATOM 1228 N N . GLN A 1 164 ? 2.433 6.280 -11.872 1.00 94.00 164 GLN A N 1
ATOM 1229 C CA . GLN A 1 164 ? 2.939 5.529 -10.725 1.00 94.00 164 GLN A CA 1
ATOM 1230 C C . GLN A 1 164 ? 3.318 6.448 -9.557 1.00 94.00 164 GLN A C 1
ATOM 1232 O O . GLN A 1 164 ? 2.908 6.176 -8.433 1.00 94.00 164 GLN A O 1
ATOM 1237 N N . GLU A 1 165 ? 4.022 7.558 -9.799 1.00 91.00 165 GLU A N 1
ATOM 1238 C CA . GLU A 1 165 ? 4.340 8.548 -8.757 1.00 91.00 165 GLU A CA 1
ATOM 1239 C C . GLU A 1 165 ? 3.066 9.071 -8.065 1.00 91.00 165 GLU A C 1
ATOM 1241 O O . GLU A 1 165 ? 2.990 9.126 -6.834 1.00 91.00 165 GLU A O 1
ATOM 1246 N N . GLY A 1 166 ? 2.024 9.380 -8.845 1.00 92.44 166 GLY A N 1
ATOM 1247 C CA . GLY A 1 166 ? 0.722 9.785 -8.310 1.00 92.44 166 GLY A CA 1
ATOM 1248 C C . GLY A 1 166 ? 0.040 8.692 -7.479 1.00 92.44 166 GLY A C 1
ATOM 1249 O O . GLY A 1 166 ? -0.495 8.973 -6.406 1.00 92.44 166 GLY A O 1
ATOM 1250 N N . ALA A 1 167 ? 0.084 7.439 -7.937 1.00 94.88 167 ALA A N 1
ATOM 1251 C CA . ALA A 1 167 ? -0.488 6.302 -7.217 1.00 94.88 167 ALA A CA 1
ATOM 1252 C C . ALA A 1 167 ? 0.229 6.031 -5.882 1.00 94.88 167 ALA A C 1
ATOM 1254 O O . ALA A 1 167 ? -0.430 5.784 -4.869 1.00 94.88 167 ALA A O 1
ATOM 1255 N N . VAL A 1 168 ? 1.562 6.133 -5.861 1.00 94.75 168 VAL A N 1
ATOM 1256 C CA . VAL A 1 168 ? 2.366 6.007 -4.635 1.00 94.75 168 VAL A CA 1
ATOM 1257 C C . VAL A 1 168 ? 1.972 7.090 -3.638 1.00 94.75 168 VAL A C 1
ATOM 1259 O O . VAL A 1 168 ? 1.650 6.769 -2.496 1.00 94.75 168 VAL A O 1
ATOM 1262 N N . LYS A 1 169 ? 1.887 8.351 -4.080 1.00 92.62 169 LYS A N 1
ATOM 1263 C CA . LYS A 1 169 ? 1.464 9.464 -3.223 1.00 92.62 169 LYS A CA 1
ATOM 1264 C C . LYS A 1 169 ? 0.077 9.238 -2.610 1.00 92.62 169 LYS A C 1
ATOM 1266 O O . LYS A 1 169 ? -0.075 9.344 -1.398 1.00 92.62 169 LYS A O 1
ATOM 1271 N N . ASN A 1 170 ? -0.913 8.867 -3.423 1.00 95.75 170 ASN A N 1
ATOM 1272 C CA . ASN A 1 170 ? -2.270 8.594 -2.935 1.00 95.75 170 ASN A CA 1
ATOM 1273 C C . ASN A 1 170 ? -2.301 7.452 -1.902 1.00 95.75 170 ASN A C 1
ATOM 1275 O O . ASN A 1 170 ? -3.112 7.465 -0.974 1.00 95.75 170 ASN A O 1
ATOM 1279 N N . THR A 1 171 ? -1.423 6.459 -2.062 1.00 96.31 171 THR A N 1
ATOM 1280 C CA . THR A 1 171 ? -1.296 5.339 -1.122 1.00 96.31 171 THR A CA 1
ATOM 1281 C C . THR A 1 171 ? -0.710 5.811 0.210 1.00 96.31 171 THR A C 1
ATOM 1283 O O . THR A 1 171 ? -1.250 5.477 1.263 1.00 96.31 171 THR A O 1
ATOM 1286 N N . THR A 1 172 ? 0.334 6.644 0.178 1.00 94.56 172 THR A N 1
ATOM 1287 C CA . THR A 1 172 ? 0.915 7.266 1.377 1.00 94.56 172 THR A CA 1
ATOM 1288 C C . THR A 1 172 ? -0.108 8.132 2.119 1.00 94.56 172 THR A C 1
ATOM 1290 O O . THR A 1 172 ? -0.279 7.969 3.327 1.00 94.56 172 THR A O 1
ATOM 1293 N N . ASP A 1 173 ? -0.858 8.978 1.406 1.00 95.69 173 ASP A N 1
ATOM 1294 C CA . ASP A 1 173 ? -1.918 9.810 1.997 1.00 95.69 173 ASP A CA 1
ATOM 1295 C C . ASP A 1 173 ? -3.019 8.942 2.645 1.00 95.69 173 ASP A C 1
ATOM 1297 O O . ASP A 1 173 ? -3.549 9.259 3.713 1.00 95.69 173 ASP A O 1
ATOM 1301 N N . SER A 1 174 ? -3.344 7.799 2.031 1.00 97.06 174 SER A N 1
ATOM 1302 C CA . SER A 1 174 ? -4.301 6.835 2.586 1.00 97.06 174 SER A CA 1
ATOM 1303 C C . SER A 1 174 ? -3.790 6.207 3.883 1.00 97.06 174 SER A C 1
ATOM 1305 O O . SER A 1 174 ? -4.542 6.143 4.854 1.00 97.06 174 SER A O 1
ATOM 1307 N N . TYR A 1 175 ? -2.520 5.795 3.944 1.00 96.75 175 TYR A N 1
ATOM 1308 C CA . TYR A 1 175 ? -1.919 5.278 5.177 1.00 96.75 175 TYR A CA 1
ATOM 1309 C C . TYR A 1 175 ? -1.926 6.309 6.306 1.00 96.75 175 TYR A C 1
ATOM 1311 O O . TYR A 1 175 ? -2.272 5.961 7.436 1.00 96.75 175 TYR A O 1
ATOM 1319 N N . GLN A 1 176 ? -1.637 7.577 6.004 1.00 95.31 176 GLN A N 1
ATOM 1320 C CA . GLN A 1 176 ? -1.712 8.654 6.989 1.00 95.31 176 GLN A CA 1
ATOM 1321 C C . GLN A 1 176 ? -3.134 8.808 7.555 1.00 95.31 176 GLN A C 1
ATOM 1323 O O . GLN A 1 176 ? -3.313 8.828 8.774 1.00 95.31 176 GLN A O 1
ATOM 1328 N N . ASN A 1 177 ? -4.154 8.821 6.692 1.00 97.44 177 ASN A N 1
ATOM 1329 C CA . ASN A 1 177 ? -5.554 8.883 7.123 1.00 97.44 177 ASN A CA 1
ATOM 1330 C C . ASN A 1 177 ? -5.957 7.679 7.990 1.00 97.44 177 ASN A C 1
ATOM 1332 O O . ASN A 1 177 ? -6.698 7.830 8.965 1.00 97.44 177 ASN A O 1
ATOM 1336 N N . ILE A 1 178 ? -5.487 6.474 7.652 1.00 97.56 178 ILE A N 1
ATOM 1337 C CA . ILE A 1 178 ? -5.749 5.281 8.466 1.00 97.56 178 ILE A CA 1
ATOM 1338 C C . ILE A 1 178 ? -5.066 5.427 9.834 1.00 97.56 178 ILE A C 1
ATOM 1340 O O . ILE A 1 178 ? -5.716 5.156 10.843 1.00 97.56 178 ILE A O 1
ATOM 1344 N N . ASN A 1 179 ? -3.820 5.912 9.900 1.00 96.62 179 ASN A N 1
ATOM 1345 C CA . ASN A 1 179 ? -3.123 6.125 11.173 1.00 96.62 179 ASN A CA 1
ATOM 1346 C C . ASN A 1 179 ? -3.892 7.091 12.089 1.00 96.62 179 ASN A C 1
ATOM 1348 O O . ASN A 1 179 ? -4.123 6.779 13.255 1.00 96.62 179 ASN A O 1
ATOM 1352 N N . GLU A 1 180 ? -4.372 8.217 11.555 1.00 97.25 180 GLU A N 1
ATOM 1353 C CA . GLU A 1 180 ? -5.187 9.170 12.322 1.00 97.25 180 GLU A CA 1
ATOM 1354 C C . GLU A 1 180 ? -6.483 8.541 12.859 1.00 97.25 180 GLU A C 1
ATOM 1356 O O . GLU A 1 180 ? -6.924 8.835 13.974 1.00 97.25 180 GLU A O 1
ATOM 1361 N N . ASN A 1 181 ? -7.119 7.667 12.076 1.00 97.75 181 ASN A N 1
ATOM 1362 C CA . ASN A 1 181 ? -8.322 6.957 12.507 1.00 97.75 181 ASN A CA 1
ATOM 1363 C C . ASN A 1 181 ? -8.022 5.917 13.594 1.00 97.75 181 ASN A C 1
ATOM 1365 O O . ASN A 1 181 ? -8.808 5.785 14.533 1.00 97.75 181 ASN A O 1
ATOM 1369 N N . VAL A 1 182 ? -6.885 5.223 13.507 1.00 97.94 182 VAL A N 1
ATOM 1370 C CA . VAL A 1 182 ? -6.421 4.285 14.541 1.00 97.94 182 VAL A CA 1
ATOM 1371 C C . VAL A 1 182 ? -6.097 5.024 15.842 1.00 97.94 182 VAL A C 1
ATOM 1373 O O . VAL A 1 182 ? -6.498 4.579 16.914 1.00 97.94 182 VAL A O 1
ATOM 1376 N N . GLU A 1 183 ? -5.467 6.196 15.777 1.00 96.44 183 GLU A N 1
ATOM 1377 C CA . GLU A 1 183 ? -5.214 7.025 16.964 1.00 96.44 183 GLU A CA 1
ATOM 1378 C C . GLU A 1 183 ? -6.518 7.479 17.635 1.00 96.44 183 GLU A C 1
ATOM 1380 O O . GLU A 1 183 ? -6.671 7.371 18.855 1.00 96.44 183 GLU A O 1
ATOM 1385 N N . LYS A 1 184 ? -7.508 7.911 16.844 1.00 97.56 184 LYS A N 1
ATOM 1386 C CA . LYS A 1 184 ? -8.850 8.232 17.356 1.00 97.56 184 LYS A CA 1
ATOM 1387 C C . LYS A 1 184 ? -9.528 7.010 17.977 1.00 97.56 184 LYS A C 1
ATOM 1389 O O . LYS A 1 184 ? -10.174 7.152 19.016 1.00 97.56 184 LYS A O 1
ATOM 1394 N N . LEU A 1 185 ? -9.393 5.829 17.370 1.00 97.69 185 LEU A N 1
ATOM 1395 C CA . LEU A 1 185 ? -9.929 4.577 17.906 1.00 97.69 185 LEU A CA 1
ATOM 1396 C C . LEU A 1 185 ? -9.313 4.257 19.273 1.00 97.69 185 LEU A C 1
ATOM 1398 O O . LEU A 1 185 ? -10.055 4.005 20.220 1.00 97.69 185 LEU A O 1
ATOM 1402 N N . MET A 1 186 ? -7.991 4.362 19.409 1.00 96.19 186 MET A N 1
ATOM 1403 C CA . MET A 1 186 ? -7.291 4.133 20.678 1.00 96.19 186 MET A CA 1
ATOM 1404 C C . MET A 1 186 ? -7.792 5.061 21.791 1.00 96.19 186 MET A C 1
ATOM 1406 O O . MET A 1 186 ? -8.109 4.598 22.886 1.00 96.19 186 MET A O 1
ATOM 1410 N N . LEU A 1 187 ? -7.973 6.355 21.503 1.00 96.50 187 LEU A N 1
ATOM 1411 C CA . LEU A 1 187 ? -8.554 7.301 22.466 1.00 96.50 187 LEU A CA 1
ATOM 1412 C C . LEU A 1 187 ? -9.982 6.912 22.883 1.00 96.50 187 LEU A C 1
ATOM 1414 O O . LEU A 1 187 ? -10.373 7.085 24.038 1.00 96.50 187 LEU A O 1
ATOM 1418 N N . ARG A 1 188 ? -10.788 6.379 21.958 1.00 96.62 188 ARG A N 1
ATOM 1419 C CA . ARG A 1 188 ? -12.140 5.894 22.272 1.00 96.62 188 ARG A CA 1
ATOM 1420 C C . ARG A 1 188 ? -12.110 4.641 23.146 1.00 96.62 188 ARG A C 1
ATOM 1422 O O . ARG A 1 188 ? -12.932 4.555 24.052 1.00 96.62 188 ARG A O 1
ATOM 1429 N N . LEU A 1 189 ? -11.169 3.723 22.931 1.00 96.56 189 LEU A N 1
ATOM 1430 C CA . LEU A 1 189 ? -11.015 2.517 23.754 1.00 96.56 189 LEU A CA 1
ATOM 1431 C C . LEU A 1 189 ? -10.613 2.839 25.196 1.00 96.56 189 LEU A C 1
ATOM 1433 O O . LEU A 1 189 ? -11.135 2.218 26.122 1.00 96.56 189 LEU A O 1
ATOM 1437 N N . VAL A 1 190 ? -9.760 3.848 25.402 1.00 96.06 190 VAL A N 1
ATOM 1438 C CA . VAL A 1 190 ? -9.435 4.350 26.750 1.00 96.06 190 VAL A CA 1
ATOM 1439 C C . VAL A 1 190 ? -10.703 4.820 27.467 1.00 96.06 190 VAL A C 1
ATOM 1441 O O . VAL A 1 190 ? -10.986 4.359 28.570 1.00 96.06 190 VAL A O 1
ATOM 1444 N N . ASN A 1 191 ? -11.523 5.646 26.808 1.00 97.12 191 ASN A N 1
ATOM 1445 C CA . ASN A 1 191 ? -12.791 6.111 27.381 1.00 97.12 191 ASN A CA 1
ATOM 1446 C C . ASN A 1 191 ? -13.771 4.957 27.661 1.00 97.12 191 ASN A C 1
ATOM 1448 O O . ASN A 1 191 ? -14.509 4.991 28.641 1.00 97.12 191 ASN A O 1
ATOM 1452 N N . ILE A 1 192 ? -13.825 3.933 26.801 1.00 97.38 192 ILE A N 1
ATOM 1453 C CA . ILE A 1 192 ? -14.672 2.753 27.039 1.00 97.38 192 ILE A CA 1
ATOM 1454 C C . ILE A 1 192 ? -14.183 1.994 28.274 1.00 97.38 192 ILE A C 1
ATOM 1456 O O . ILE A 1 192 ? -14.997 1.631 29.115 1.00 97.38 192 ILE A O 1
ATOM 1460 N N . THR A 1 193 ? -12.870 1.810 28.415 1.00 96.25 193 THR A N 1
ATOM 1461 C CA . THR A 1 193 ? -12.263 1.116 29.560 1.00 96.25 193 THR A CA 1
ATOM 1462 C C . THR A 1 193 ? -12.569 1.836 30.875 1.00 96.25 193 THR A C 1
ATOM 1464 O O . THR A 1 193 ? -12.958 1.196 31.850 1.00 96.25 193 THR A O 1
ATOM 1467 N N . GLU A 1 194 ? -12.468 3.167 30.893 1.00 97.31 194 GLU A N 1
ATOM 1468 C CA . GLU A 1 194 ? -12.850 3.989 32.049 1.00 97.31 194 GLU A CA 1
ATOM 1469 C C . GLU A 1 194 ? -14.340 3.834 32.388 1.00 97.31 194 GLU A C 1
ATOM 1471 O O . GLU A 1 194 ? -14.696 3.565 33.534 1.00 97.31 194 GLU A O 1
ATOM 1476 N N . ASN A 1 195 ? -15.222 3.916 31.387 1.00 96.75 195 ASN A N 1
ATOM 1477 C CA . ASN A 1 195 ? -16.660 3.736 31.595 1.00 96.75 195 ASN A CA 1
ATOM 1478 C C . ASN A 1 195 ? -17.013 2.333 32.107 1.00 96.75 195 ASN A C 1
ATOM 1480 O O . ASN A 1 195 ? -17.881 2.205 32.963 1.00 96.75 195 ASN A O 1
ATOM 1484 N N . VAL A 1 196 ? -16.343 1.285 31.619 1.00 96.75 196 VAL A N 1
ATOM 1485 C CA . VAL A 1 196 ? -16.494 -0.089 32.126 1.00 96.75 196 VAL A CA 1
ATOM 1486 C C . VAL A 1 196 ? -16.120 -0.160 33.609 1.00 96.75 196 VAL A C 1
ATOM 1488 O O . VAL A 1 196 ? -16.863 -0.759 34.385 1.00 96.75 196 VAL A O 1
ATOM 1491 N N . GLY A 1 197 ? -15.032 0.502 34.018 1.00 95.88 197 GLY A N 1
ATOM 1492 C CA . GLY A 1 197 ? -14.642 0.619 35.427 1.00 95.88 197 GLY A CA 1
ATOM 1493 C C . GLY A 1 197 ? -15.701 1.323 36.280 1.00 95.88 197 GLY A C 1
ATOM 1494 O O . GLY A 1 197 ? -16.115 0.789 37.308 1.00 95.88 197 GLY A O 1
ATOM 1495 N N . ASN A 1 198 ? -16.212 2.464 35.811 1.00 97.25 198 ASN A N 1
ATOM 1496 C CA . ASN A 1 198 ? -17.266 3.217 36.501 1.00 97.25 198 ASN A CA 1
ATOM 1497 C C . ASN A 1 198 ? -18.569 2.405 36.639 1.00 97.25 198 ASN A C 1
ATOM 1499 O O . ASN A 1 198 ? -19.250 2.477 37.662 1.00 97.25 198 ASN A O 1
ATOM 1503 N N . ILE A 1 199 ? -18.927 1.616 35.618 1.00 96.69 199 ILE A N 1
ATOM 1504 C CA . ILE A 1 199 ? -20.106 0.739 35.659 1.00 96.69 199 ILE A CA 1
ATOM 1505 C C . ILE A 1 199 ? -19.909 -0.387 36.685 1.00 96.69 199 ILE A C 1
ATOM 1507 O O . ILE A 1 199 ? -20.856 -0.712 37.403 1.00 96.69 199 ILE A O 1
ATOM 1511 N N . GLU A 1 200 ? -18.709 -0.965 36.792 1.00 96.62 200 GLU A N 1
ATOM 1512 C CA . GLU A 1 200 ? -18.426 -1.990 37.806 1.00 96.62 200 GLU A CA 1
ATOM 1513 C C . GLU A 1 200 ? -18.504 -1.416 39.229 1.00 96.62 200 GLU A C 1
ATOM 1515 O O . GLU A 1 200 ? -19.122 -2.026 40.099 1.00 96.62 200 GLU A O 1
ATOM 1520 N N . GLU A 1 201 ? -17.977 -0.213 39.470 1.00 97.12 201 GLU A N 1
ATOM 1521 C CA . GLU A 1 201 ? -18.091 0.455 40.775 1.00 97.12 201 GLU A CA 1
ATOM 1522 C C . GLU A 1 201 ? -19.557 0.732 41.156 1.00 97.12 201 GLU A C 1
ATOM 1524 O O . GLU A 1 201 ? -19.993 0.445 42.280 1.00 97.12 201 GLU A O 1
ATOM 1529 N N . ALA A 1 202 ? -20.354 1.230 40.204 1.00 96.69 202 ALA A N 1
ATOM 1530 C CA . ALA A 1 202 ? -21.783 1.456 40.398 1.00 96.69 202 ALA A CA 1
ATOM 1531 C C . ALA A 1 202 ? -22.541 0.146 40.673 1.00 96.69 202 ALA A C 1
ATOM 1533 O O . ALA A 1 202 ? -23.419 0.101 41.543 1.00 96.69 202 ALA A O 1
ATOM 1534 N N . ARG A 1 203 ? -22.185 -0.939 39.974 1.00 95.56 203 ARG A N 1
ATOM 1535 C CA . ARG A 1 203 ? -22.738 -2.281 40.190 1.00 95.56 203 ARG A CA 1
ATOM 1536 C C . ARG A 1 203 ? -22.438 -2.785 41.603 1.00 95.56 203 ARG A C 1
ATOM 1538 O O . ARG A 1 203 ? -23.361 -3.220 42.287 1.00 95.56 203 ARG A O 1
ATOM 1545 N N . VAL A 1 204 ? -21.182 -2.710 42.050 1.00 95.62 204 VAL A N 1
ATOM 1546 C CA . VAL A 1 204 ? -20.768 -3.137 43.400 1.00 95.62 204 VAL A CA 1
ATOM 1547 C C . VAL A 1 204 ? -21.502 -2.338 44.478 1.00 95.62 204 VAL A C 1
ATOM 1549 O O . VAL A 1 204 ? -22.031 -2.916 45.426 1.00 95.62 204 VAL A O 1
ATOM 1552 N N . SER A 1 205 ? -21.617 -1.021 44.302 1.00 96.00 205 SER A N 1
ATOM 1553 C CA . SER A 1 205 ? -22.359 -0.158 45.232 1.00 96.00 205 SER A CA 1
ATOM 1554 C 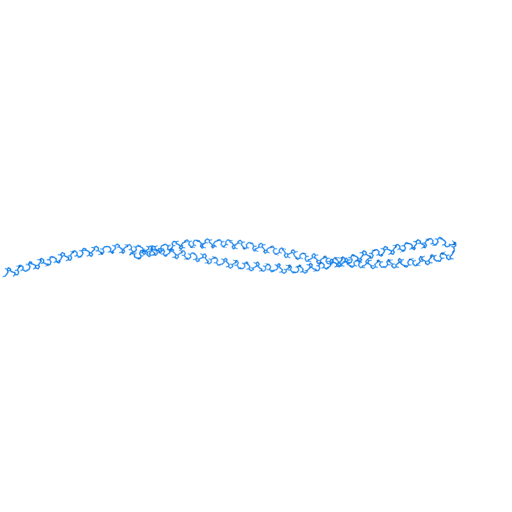C . SER A 1 205 ? -23.848 -0.521 45.294 1.00 96.00 205 SER A C 1
ATOM 1556 O O . SER A 1 205 ? -24.446 -0.558 46.370 1.00 96.00 205 SER A O 1
ATOM 1558 N N . THR A 1 206 ? -24.446 -0.836 44.142 1.00 95.06 206 THR A N 1
ATOM 1559 C CA . THR A 1 206 ? -25.851 -1.260 44.042 1.00 95.06 206 THR A CA 1
ATOM 1560 C C . THR A 1 206 ? -26.078 -2.613 44.718 1.00 95.06 206 THR A C 1
ATOM 1562 O O . THR A 1 206 ? -27.063 -2.770 45.436 1.00 95.06 206 THR A O 1
ATOM 1565 N N . LEU A 1 207 ? -25.154 -3.568 44.557 1.00 94.56 207 LEU A N 1
ATOM 1566 C CA . LEU A 1 207 ? -25.189 -4.852 45.267 1.00 94.56 207 LEU A CA 1
ATOM 1567 C C . LEU A 1 207 ? -25.196 -4.658 46.786 1.00 94.56 207 LEU A C 1
ATOM 1569 O O . LEU A 1 207 ? -26.077 -5.196 47.452 1.00 94.56 207 LEU A O 1
ATOM 1573 N N . GLY A 1 208 ? -24.303 -3.821 47.321 1.00 93.06 208 GLY A N 1
ATOM 1574 C CA . GLY A 1 208 ? -24.274 -3.531 48.759 1.00 93.06 208 GLY A CA 1
ATOM 1575 C C . GLY A 1 208 ? -25.574 -2.897 49.275 1.00 93.06 208 GLY A C 1
ATOM 1576 O O . GLY A 1 208 ? -26.039 -3.212 50.370 1.00 93.06 208 GLY A O 1
ATOM 1577 N N . ALA A 1 209 ? -26.217 -2.039 48.474 1.00 93.94 209 ALA A N 1
ATOM 1578 C CA . ALA A 1 209 ? -27.524 -1.482 48.820 1.00 93.94 209 ALA A CA 1
ATOM 1579 C C . ALA A 1 209 ? -28.632 -2.555 48.845 1.00 93.94 209 ALA A C 1
ATOM 1581 O O . ALA A 1 209 ? -29.474 -2.537 49.744 1.00 93.94 209 ALA A O 1
ATOM 1582 N N . ILE A 1 210 ? -28.624 -3.501 47.899 1.00 92.81 210 ILE A N 1
ATOM 1583 C CA . ILE A 1 210 ? -29.591 -4.612 47.838 1.00 92.81 210 ILE A CA 1
ATOM 1584 C C . ILE A 1 210 ? -29.410 -5.576 49.018 1.00 92.81 210 ILE A C 1
ATOM 1586 O O . ILE A 1 210 ? -30.401 -6.019 49.602 1.00 92.81 210 ILE A O 1
ATOM 1590 N N . GLU A 1 211 ? -28.169 -5.877 49.404 1.00 89.94 211 GLU A N 1
ATOM 1591 C CA . GLU A 1 211 ? -27.867 -6.702 50.581 1.00 89.94 211 GLU A CA 1
ATOM 1592 C C . GLU A 1 211 ? -28.408 -6.057 51.864 1.00 89.94 211 GLU A C 1
ATOM 1594 O O . GLU A 1 211 ? -29.072 -6.720 52.661 1.00 89.94 211 GLU A O 1
ATOM 1599 N N . ASN A 1 212 ? -28.219 -4.743 52.026 1.00 92.06 212 ASN A N 1
ATOM 1600 C CA . ASN A 1 212 ? -28.761 -4.001 53.164 1.00 92.06 212 ASN A CA 1
ATOM 1601 C C . ASN A 1 212 ? -30.303 -4.003 53.175 1.00 92.06 212 ASN A C 1
ATOM 1603 O O . ASN A 1 212 ? -30.921 -4.256 54.206 1.00 92.06 212 ASN A O 1
ATOM 1607 N N . ILE A 1 213 ? -30.944 -3.795 52.016 1.00 91.31 213 ILE A N 1
ATOM 1608 C CA . ILE A 1 213 ? -32.409 -3.896 51.888 1.00 91.31 213 ILE A CA 1
ATOM 1609 C C . ILE A 1 213 ? -32.894 -5.294 52.288 1.00 91.31 213 ILE A C 1
ATOM 1611 O O . ILE A 1 213 ? -33.887 -5.412 53.004 1.00 91.31 213 ILE A O 1
ATOM 1615 N N . SER A 1 214 ? -32.191 -6.343 51.860 1.00 89.69 214 SER A N 1
ATOM 1616 C CA . SER A 1 214 ? -32.545 -7.729 52.184 1.00 89.69 214 SER A CA 1
ATOM 1617 C C . SER A 1 214 ? -32.477 -7.988 53.692 1.00 89.69 214 SER A C 1
ATOM 1619 O O . SER A 1 214 ? -33.430 -8.523 54.255 1.00 89.69 214 SER A O 1
ATOM 1621 N N . ALA A 1 215 ? -31.422 -7.512 54.365 1.00 89.94 215 ALA A N 1
ATOM 1622 C CA . ALA A 1 215 ? -31.285 -7.612 55.820 1.00 89.94 215 ALA A CA 1
ATOM 1623 C C . ALA A 1 215 ? -32.418 -6.884 56.572 1.00 89.94 215 ALA A C 1
ATOM 1625 O O . ALA A 1 215 ? -33.015 -7.435 57.497 1.00 89.94 215 ALA A O 1
ATOM 1626 N N . VAL A 1 216 ? -32.777 -5.670 56.138 1.00 91.06 216 VAL A N 1
ATOM 1627 C CA . VAL A 1 216 ? -33.894 -4.908 56.727 1.00 91.06 216 VAL A CA 1
ATOM 1628 C C . VAL A 1 216 ? -35.234 -5.622 56.509 1.00 91.06 216 VAL A C 1
ATOM 1630 O O . VAL A 1 216 ? -36.087 -5.631 57.397 1.00 91.06 216 VAL A O 1
ATOM 1633 N N . LEU A 1 217 ? -35.445 -6.248 55.347 1.00 90.38 217 LEU A N 1
ATOM 1634 C CA . LEU A 1 217 ? -36.669 -7.003 55.066 1.00 90.38 217 LEU A CA 1
ATOM 1635 C C . LEU A 1 217 ? -36.813 -8.247 55.954 1.00 90.38 217 LEU A C 1
ATOM 1637 O O . LEU A 1 217 ? -37.935 -8.559 56.362 1.00 90.38 217 LEU A O 1
ATOM 1641 N N . GLU A 1 218 ? -35.715 -8.932 56.280 1.00 87.56 218 GLU A N 1
ATOM 1642 C CA . GLU A 1 218 ? -35.719 -10.041 57.244 1.00 87.56 218 GLU A CA 1
ATOM 1643 C C . GLU A 1 218 ? -36.101 -9.566 58.653 1.00 87.56 218 GLU A C 1
ATOM 1645 O O . GLU A 1 218 ? -36.954 -10.177 59.303 1.00 87.56 218 GLU A O 1
ATOM 1650 N N . GLU A 1 219 ? -35.548 -8.435 59.103 1.00 91.69 219 GLU A N 1
ATOM 1651 C CA . GLU A 1 219 ? -35.890 -7.837 60.399 1.00 91.69 219 GLU A CA 1
ATOM 1652 C C . GLU A 1 219 ? -37.369 -7.422 60.460 1.00 91.69 219 GLU A C 1
ATOM 1654 O O . GLU A 1 219 ? -38.068 -7.715 61.435 1.00 91.69 219 GLU A O 1
ATOM 1659 N N . ILE A 1 220 ? -37.889 -6.809 59.391 1.00 89.44 220 ILE A N 1
ATOM 1660 C CA . ILE A 1 220 ? -39.311 -6.452 59.280 1.00 89.44 220 ILE A CA 1
ATOM 1661 C C . ILE A 1 220 ? -40.192 -7.703 59.337 1.00 89.44 220 ILE A C 1
ATOM 1663 O O . ILE A 1 220 ? -41.224 -7.688 60.012 1.00 89.44 220 ILE A O 1
ATOM 1667 N N . ALA A 1 221 ? -39.810 -8.788 58.660 1.00 88.50 221 ALA A N 1
ATOM 1668 C CA . ALA A 1 221 ? -40.559 -10.041 58.698 1.00 88.50 221 ALA A CA 1
ATOM 1669 C C . ALA A 1 221 ? -40.597 -10.636 60.118 1.00 88.50 221 ALA A C 1
ATOM 1671 O O . ALA A 1 221 ? -41.670 -11.020 60.596 1.00 88.50 221 ALA A O 1
ATOM 1672 N N . ALA A 1 222 ? -39.462 -10.646 60.825 1.00 90.06 222 ALA A N 1
ATOM 1673 C CA . ALA A 1 222 ? -39.375 -11.102 62.213 1.00 90.06 222 ALA A CA 1
ATOM 1674 C C . ALA A 1 222 ? -40.199 -10.222 63.175 1.00 90.06 222 ALA A C 1
ATOM 1676 O O . ALA A 1 222 ? -40.939 -10.731 64.026 1.00 90.06 222 ALA A O 1
ATOM 1677 N N . SER A 1 223 ? -40.127 -8.900 63.007 1.00 92.50 223 SER A N 1
ATOM 1678 C CA . SER A 1 223 ? -40.895 -7.932 63.794 1.00 92.50 223 SER A CA 1
ATOM 1679 C C . SER A 1 223 ? -42.399 -8.075 63.547 1.00 92.50 223 SER A C 1
ATOM 1681 O O . SER A 1 223 ? -43.181 -8.160 64.492 1.00 92.50 223 SER A O 1
ATOM 1683 N N . SER A 1 224 ? -42.818 -8.226 62.287 1.00 91.62 224 SER A N 1
ATOM 1684 C CA . SER A 1 224 ? -44.218 -8.469 61.922 1.00 91.62 224 SER A CA 1
ATOM 1685 C C . SER A 1 224 ? -44.764 -9.752 62.554 1.00 91.62 224 SER A C 1
ATOM 1687 O O . SER A 1 224 ? -45.884 -9.750 63.070 1.00 91.62 224 SER A O 1
ATOM 1689 N N . ASN A 1 225 ? -43.964 -10.822 62.594 1.00 89.88 225 ASN A N 1
ATOM 1690 C CA . ASN A 1 225 ? -44.346 -12.066 63.260 1.00 89.88 225 ASN A CA 1
ATOM 1691 C C . ASN A 1 225 ? -44.519 -11.871 64.778 1.00 89.88 225 ASN A C 1
ATOM 1693 O O . ASN A 1 225 ? -45.514 -12.310 65.353 1.00 89.88 225 ASN A O 1
ATOM 1697 N N . THR A 1 226 ? -43.601 -11.135 65.410 1.00 93.25 226 THR A N 1
ATOM 1698 C CA . THR A 1 226 ? -43.687 -10.769 66.835 1.00 93.25 226 THR A CA 1
ATOM 1699 C C . THR A 1 226 ? -44.936 -9.931 67.134 1.00 93.25 226 THR A C 1
ATOM 1701 O O . THR A 1 226 ? -45.638 -10.179 68.116 1.00 93.25 226 THR A O 1
ATOM 1704 N N . VAL A 1 227 ? -45.263 -8.962 66.271 1.00 94.00 227 VAL A N 1
ATOM 1705 C CA . VAL A 1 227 ? -46.475 -8.132 66.387 1.00 94.00 227 VAL A CA 1
ATOM 1706 C C . VAL A 1 227 ? -47.739 -8.979 66.244 1.00 94.00 227 VAL A C 1
ATOM 1708 O O . VAL A 1 227 ? -48.693 -8.782 66.999 1.00 94.00 227 VAL A O 1
ATOM 1711 N N . ASN A 1 228 ? -47.753 -9.942 65.318 1.00 93.44 228 ASN A N 1
ATOM 1712 C CA . ASN A 1 228 ? -48.878 -10.858 65.137 1.00 93.44 228 ASN A CA 1
ATOM 1713 C C . ASN A 1 228 ? -49.098 -11.724 66.390 1.00 93.44 228 ASN A C 1
ATOM 1715 O O . ASN A 1 228 ? -50.203 -11.763 66.926 1.00 93.44 228 ASN A O 1
ATOM 1719 N N . GLN A 1 229 ? -48.0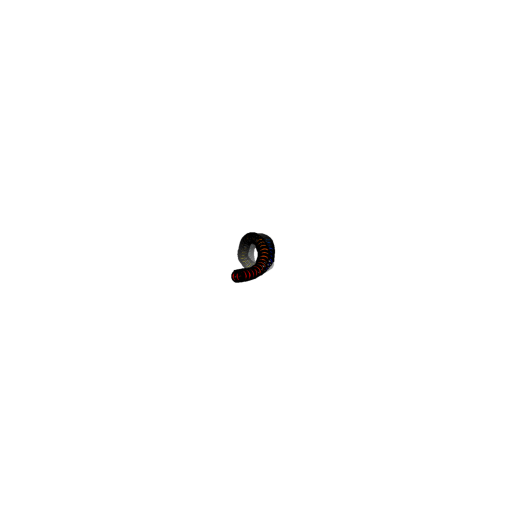30 -12.324 66.927 1.00 93.75 229 GLN A N 1
ATOM 1720 C CA . GLN A 1 229 ? -48.080 -13.080 68.183 1.00 93.75 229 GLN A CA 1
ATOM 1721 C C . GLN A 1 229 ? -48.570 -12.225 69.357 1.00 93.75 229 GLN A C 1
ATOM 1723 O O . GLN A 1 229 ? -49.453 -12.642 70.101 1.00 93.75 229 GLN A O 1
ATOM 1728 N N . THR A 1 230 ? -48.044 -11.007 69.495 1.00 94.38 230 THR A N 1
ATOM 1729 C CA . THR A 1 230 ? -48.456 -10.078 70.558 1.00 94.38 230 THR A CA 1
ATOM 1730 C C . THR A 1 230 ? -49.931 -9.701 70.425 1.00 94.38 230 THR A C 1
ATOM 1732 O O . THR A 1 230 ? -50.648 -9.686 71.421 1.00 94.38 230 THR A O 1
ATOM 1735 N N . SER A 1 231 ? -50.411 -9.466 69.199 1.00 93.94 231 SER A N 1
ATOM 1736 C CA . SER A 1 231 ? -51.824 -9.170 68.933 1.00 93.94 231 SER A CA 1
ATOM 1737 C C . SER A 1 231 ? -52.731 -10.343 69.311 1.00 93.94 231 SER A C 1
ATOM 1739 O O . SER A 1 231 ? -53.777 -10.124 69.918 1.00 93.94 231 SER A O 1
ATOM 1741 N N . ASN A 1 232 ? -52.318 -11.582 69.022 1.00 93.38 232 ASN A N 1
ATOM 1742 C CA . ASN A 1 232 ? -53.057 -12.780 69.430 1.00 93.38 232 ASN A CA 1
ATOM 1743 C C . ASN A 1 232 ? -53.107 -12.927 70.957 1.00 93.38 232 ASN A C 1
ATOM 1745 O O . ASN A 1 232 ? -54.185 -13.119 71.512 1.00 93.38 232 ASN A O 1
ATOM 1749 N N . ASN A 1 233 ? -51.976 -12.744 71.647 1.00 93.81 233 ASN A N 1
ATOM 1750 C CA . ASN A 1 233 ? -51.937 -12.767 73.113 1.00 93.81 233 ASN A CA 1
ATOM 1751 C C . ASN A 1 233 ? -52.818 -11.663 73.723 1.00 93.81 233 ASN A C 1
ATOM 1753 O O . ASN A 1 233 ? -53.448 -11.853 74.761 1.00 93.81 233 ASN A O 1
ATOM 1757 N N . GLN A 1 234 ? -52.873 -10.491 73.084 1.00 93.25 234 GLN A N 1
ATOM 1758 C CA . GLN A 1 234 ? -53.695 -9.377 73.544 1.00 93.25 234 GLN A CA 1
ATOM 1759 C C . GLN A 1 234 ? -55.190 -9.628 73.324 1.00 93.25 234 GLN A C 1
ATOM 1761 O O . GLN A 1 234 ? -55.985 -9.272 74.191 1.00 93.25 234 GLN A O 1
ATOM 1766 N N . LEU A 1 235 ? -55.576 -10.270 72.217 1.00 94.50 235 LEU A N 1
ATOM 1767 C CA . LEU A 1 235 ? -56.946 -10.747 72.002 1.00 94.50 235 LEU A CA 1
ATOM 1768 C C . LEU A 1 235 ? -57.368 -11.726 73.105 1.00 94.50 235 LEU A C 1
ATOM 1770 O O . LEU A 1 235 ? -58.428 -11.547 73.699 1.00 94.50 235 LEU A O 1
ATOM 1774 N N . GLU A 1 236 ? -56.509 -12.690 73.439 1.00 94.44 236 GLU A N 1
ATOM 1775 C CA . GLU A 1 236 ? -56.764 -13.659 74.511 1.00 94.44 236 GLU A CA 1
ATOM 1776 C C . GLU A 1 236 ? -56.909 -12.973 75.882 1.00 94.44 236 GLU A C 1
ATOM 1778 O O . GLU A 1 236 ? -57.856 -13.231 76.626 1.00 94.44 236 GLU A O 1
ATOM 1783 N N . ALA A 1 237 ? -56.030 -12.017 76.199 1.00 94.38 237 ALA A N 1
ATOM 1784 C CA . ALA A 1 237 ? -56.121 -11.235 77.431 1.00 94.38 237 ALA A CA 1
ATOM 1785 C C . ALA A 1 237 ? -57.410 -10.395 77.509 1.00 94.38 237 ALA A C 1
ATOM 1787 O O . ALA A 1 237 ? -58.014 -10.283 78.579 1.00 94.38 237 ALA A O 1
ATOM 1788 N N . VAL A 1 238 ? -57.849 -9.814 76.388 1.00 94.31 238 VAL A N 1
ATOM 1789 C CA . VAL A 1 238 ? -59.119 -9.076 76.298 1.00 94.31 238 VAL A CA 1
ATOM 1790 C C . VAL A 1 238 ? -60.311 -10.007 76.525 1.00 94.31 238 VAL A C 1
ATOM 1792 O O . VAL A 1 238 ? -61.263 -9.619 77.201 1.00 94.31 238 VAL A O 1
ATOM 1795 N N . GLU A 1 239 ? -60.261 -11.239 76.023 1.00 93.81 239 GLU A N 1
ATOM 1796 C CA . GLU A 1 239 ? -61.316 -12.233 76.225 1.00 93.81 239 GLU A CA 1
ATOM 1797 C C . GLU A 1 239 ? -61.420 -12.666 77.697 1.00 93.81 239 GLU A C 1
ATOM 1799 O O . GLU A 1 239 ? -62.512 -12.647 78.274 1.00 93.81 239 GLU A O 1
ATOM 1804 N N . ILE A 1 240 ? -60.280 -12.911 78.354 1.00 94.12 240 ILE A N 1
ATOM 1805 C CA . ILE A 1 240 ? -60.209 -13.178 79.802 1.00 94.12 240 ILE A CA 1
ATOM 1806 C C . ILE A 1 240 ? -60.747 -11.990 80.613 1.00 94.12 240 ILE A C 1
ATOM 1808 O O . ILE A 1 240 ? -61.502 -12.178 81.574 1.00 94.12 240 ILE A O 1
ATOM 1812 N N . LEU A 1 241 ? -60.383 -10.758 80.240 1.00 94.00 241 LEU A N 1
ATOM 1813 C CA . LEU A 1 241 ? -60.885 -9.540 80.885 1.00 94.00 241 LEU A CA 1
ATOM 1814 C C . LEU A 1 241 ? -62.400 -9.409 80.742 1.00 94.00 241 LEU A C 1
ATOM 1816 O O . LEU A 1 241 ? -63.075 -9.101 81.723 1.00 94.00 241 LEU A O 1
ATOM 1820 N N . ASN A 1 242 ? -62.942 -9.671 79.553 1.00 94.44 242 ASN A N 1
ATOM 1821 C CA . ASN A 1 242 ? -64.379 -9.629 79.302 1.00 94.44 242 ASN A CA 1
ATOM 1822 C C . ASN A 1 242 ? -65.121 -10.670 80.158 1.00 94.44 242 ASN A C 1
ATOM 1824 O O . ASN A 1 242 ? -66.125 -10.366 80.802 1.00 94.44 242 ASN A O 1
ATOM 1828 N N . GLN A 1 243 ? -64.578 -11.885 80.255 1.00 93.44 243 GLN A N 1
ATOM 1829 C CA . GLN A 1 243 ? -65.140 -12.941 81.094 1.00 93.44 243 GLN A CA 1
ATOM 1830 C C . GLN A 1 243 ? -65.064 -12.609 82.593 1.00 93.44 243 GLN A C 1
ATOM 1832 O O . GLN A 1 243 ? -66.017 -12.852 83.338 1.00 93.44 243 GLN A O 1
ATOM 1837 N N . SER A 1 244 ? -63.972 -11.982 83.030 1.00 93.44 244 SER A N 1
ATOM 1838 C CA . SER A 1 244 ? -63.811 -11.491 84.403 1.00 93.44 244 SER A CA 1
ATOM 1839 C C . SER A 1 244 ? -64.786 -10.354 84.721 1.00 93.44 244 SER A C 1
ATOM 1841 O O . SER A 1 244 ? -65.410 -10.365 85.778 1.00 93.44 244 SER A O 1
ATOM 1843 N N . ALA A 1 245 ? -64.971 -9.405 83.799 1.00 94.00 245 ALA A N 1
ATOM 1844 C CA . ALA A 1 245 ? -65.932 -8.313 83.937 1.00 94.00 245 ALA A CA 1
ATOM 1845 C C . ALA A 1 245 ? -67.373 -8.833 84.019 1.00 94.00 245 ALA A C 1
ATOM 1847 O O . ALA A 1 245 ? -68.144 -8.368 84.855 1.00 94.00 245 ALA A O 1
ATOM 1848 N N . LYS A 1 246 ? -67.719 -9.844 83.211 1.00 93.31 246 LYS A N 1
ATOM 1849 C CA . LYS A 1 246 ? -69.016 -10.526 83.280 1.00 93.31 246 LYS A CA 1
ATOM 1850 C C . LYS A 1 246 ? -69.232 -11.195 84.639 1.00 93.31 246 LYS A C 1
ATOM 1852 O O . LYS A 1 246 ? -70.255 -10.971 85.268 1.00 93.31 246 LYS A O 1
ATOM 1857 N N . THR A 1 247 ? -68.228 -11.925 85.121 1.00 93.12 247 THR A N 1
ATOM 1858 C CA . THR A 1 247 ? -68.267 -12.587 86.436 1.00 93.12 247 THR A CA 1
ATOM 1859 C C . THR A 1 247 ? -68.421 -11.570 87.574 1.00 93.12 247 THR A C 1
ATOM 1861 O O . THR A 1 247 ? -69.195 -11.777 88.502 1.00 93.12 247 THR A O 1
ATOM 1864 N N . LEU A 1 248 ? -67.707 -10.442 87.501 1.00 92.06 248 LEU A N 1
ATOM 1865 C CA . LEU A 1 248 ? -67.830 -9.354 88.471 1.00 92.06 248 LEU A CA 1
ATOM 1866 C C . LEU A 1 248 ? -69.229 -8.727 88.454 1.00 92.06 248 LEU A C 1
ATOM 1868 O O . LEU A 1 248 ? -69.772 -8.425 89.515 1.00 92.06 248 LEU A O 1
ATOM 1872 N N . ASN A 1 249 ? -69.808 -8.538 87.267 1.00 92.25 249 ASN A N 1
ATOM 1873 C CA . ASN A 1 249 ? -71.170 -8.040 87.120 1.00 92.25 249 ASN A CA 1
ATOM 1874 C C . ASN A 1 249 ? -72.193 -9.014 87.724 1.00 92.25 249 ASN A C 1
ATOM 1876 O O . ASN A 1 249 ? -73.086 -8.580 88.444 1.00 92.25 249 ASN A O 1
ATOM 1880 N N . ASP A 1 250 ? -72.017 -10.320 87.505 1.00 91.50 250 ASP A N 1
ATOM 1881 C CA . ASP A 1 250 ? -72.866 -11.355 88.103 1.00 91.50 250 ASP A CA 1
ATOM 1882 C C . ASP A 1 250 ? -72.800 -11.310 89.646 1.00 91.50 250 ASP A C 1
ATOM 1884 O O . ASP A 1 250 ? -73.837 -11.317 90.309 1.00 91.50 250 ASP A O 1
ATOM 1888 N N . TYR A 1 251 ? -71.603 -11.161 90.233 1.00 90.94 251 TYR A N 1
ATOM 1889 C CA . TYR A 1 251 ? -71.450 -10.984 91.686 1.00 90.94 251 TYR A CA 1
ATOM 1890 C C . TYR A 1 251 ? -72.086 -9.692 92.214 1.00 90.94 251 TYR A C 1
ATOM 1892 O O . TYR A 1 251 ? -72.646 -9.684 93.312 1.00 90.94 251 TYR A O 1
ATOM 1900 N N . ALA A 1 252 ? -72.003 -8.591 91.463 1.00 89.81 252 ALA A N 1
ATOM 1901 C CA . ALA A 1 252 ? -72.645 -7.334 91.841 1.00 89.81 252 ALA A CA 1
ATOM 1902 C C . ALA A 1 252 ? -74.180 -7.460 91.842 1.00 89.81 252 ALA A C 1
ATOM 1904 O O . ALA A 1 252 ? -74.829 -6.981 92.774 1.00 89.81 252 ALA A O 1
ATOM 1905 N N . ASP A 1 253 ? -74.750 -8.153 90.852 1.00 88.38 253 ASP A N 1
ATOM 1906 C CA . ASP A 1 253 ? -76.184 -8.458 90.775 1.00 88.38 253 ASP A CA 1
ATOM 1907 C C . ASP A 1 253 ? -76.645 -9.376 91.919 1.00 88.38 253 ASP A C 1
ATOM 1909 O O . ASP A 1 253 ? -77.729 -9.180 92.476 1.00 88.38 253 ASP A O 1
ATOM 1913 N N . GLU A 1 254 ? -75.842 -10.375 92.296 1.00 87.25 254 GLU A N 1
ATOM 1914 C CA . GLU A 1 254 ? -76.121 -11.224 93.462 1.00 87.25 254 GLU A CA 1
ATOM 1915 C C . GLU A 1 254 ? -76.122 -10.423 94.767 1.00 87.25 254 GLU A C 1
ATOM 1917 O O . GLU A 1 254 ? -77.037 -10.574 95.579 1.00 87.25 254 GLU A O 1
ATOM 1922 N N . LEU A 1 255 ? -75.143 -9.532 94.954 1.00 84.00 255 LEU A N 1
ATOM 1923 C CA . LEU A 1 255 ? -75.070 -8.667 96.130 1.00 84.00 255 LEU A CA 1
ATOM 1924 C C . LEU A 1 255 ? -76.280 -7.725 96.211 1.00 84.00 255 LEU A C 1
ATOM 1926 O O . LEU A 1 255 ? -76.860 -7.569 97.282 1.00 84.00 255 LEU A O 1
ATOM 1930 N N . LEU A 1 256 ? -76.694 -7.141 95.083 1.00 79.12 256 LEU A N 1
ATOM 1931 C CA . LEU A 1 256 ? -77.890 -6.296 94.982 1.00 79.12 256 LEU A CA 1
ATOM 1932 C C . LEU A 1 256 ? -79.180 -7.038 95.341 1.00 79.12 256 LEU A C 1
ATOM 1934 O O . LEU A 1 256 ? -80.094 -6.426 95.879 1.00 79.12 256 LEU A O 1
ATOM 1938 N N . LYS A 1 257 ? -79.269 -8.341 95.051 1.00 80.62 257 LYS A N 1
ATOM 1939 C CA . LYS A 1 257 ? -80.414 -9.182 95.442 1.00 80.62 257 LYS A CA 1
ATOM 1940 C C . LYS A 1 257 ? -80.394 -9.594 96.916 1.00 80.62 257 LYS A C 1
ATOM 1942 O O . LYS A 1 257 ? -81.429 -10.015 97.426 1.00 80.62 257 LYS A O 1
ATOM 1947 N N . ALA A 1 258 ? -79.233 -9.553 97.567 1.00 74.38 258 ALA A N 1
ATOM 1948 C CA . ALA A 1 258 ? -79.051 -9.970 98.957 1.00 74.38 258 ALA A CA 1
ATOM 1949 C C . ALA A 1 258 ? -79.311 -8.848 99.984 1.00 74.38 258 ALA A C 1
ATOM 1951 O O . ALA A 1 258 ? -79.355 -9.131 101.183 1.00 74.38 258 ALA A O 1
ATOM 1952 N N . ILE A 1 259 ? -79.468 -7.603 99.521 1.00 54.66 259 ILE A N 1
ATOM 1953 C CA . ILE A 1 259 ? -79.808 -6.405 100.309 1.00 54.66 259 ILE A CA 1
ATOM 1954 C C . ILE A 1 259 ? -81.296 -6.098 100.129 1.00 54.66 259 ILE A C 1
ATOM 1956 O O . ILE A 1 259 ? -81.945 -5.761 101.146 1.00 54.66 259 ILE A O 1
#